Protein AF-G9KX05-F1 (afdb_monomer)

Organism: Mustela putorius furo (NCBI:txid9669)

Solvent-accessible surface area (backbone atoms only — not comparable to full-atom values): 19630 Å² total; per-residue (Å²): 138,86,83,79,81,76,84,75,86,73,78,92,78,74,71,72,84,81,39,70,65,59,52,41,52,50,40,57,78,66,44,42,66,71,57,66,59,71,56,63,51,70,37,66,76,53,44,58,53,50,49,55,53,50,52,50,29,41,74,68,69,58,65,48,71,68,54,52,51,51,59,62,53,55,32,64,96,50,58,68,59,26,36,51,46,48,46,54,49,47,50,73,44,54,84,70,47,52,73,68,56,46,54,51,52,51,50,52,52,58,61,46,54,82,78,46,53,72,73,51,49,54,51,48,51,52,45,54,48,55,53,30,68,82,30,61,80,36,63,52,34,51,53,45,46,51,51,37,50,56,52,48,69,39,87,90,51,54,68,72,56,29,52,50,33,54,50,46,44,51,50,51,64,65,65,44,64,22,96,55,34,67,60,54,52,51,55,50,39,54,54,33,54,49,34,61,76,75,32,86,90,38,34,67,63,27,52,52,48,43,52,54,56,49,60,73,37,52,78,74,67,92,86,60,55,87,88,69,58,63,91,86,67,82,29,29,33,58,52,43,44,50,46,34,70,77,62,42,44,67,55,51,52,43,51,50,51,41,53,50,44,52,56,49,48,58,52,42,72,82,38,81,86,66,59,51,82,47,62,50,92,96,52,94,52,18,55,56,52,56,54,48,53,54,53,51,48,51,50,45,48,33,62,61,27,71,45,80,85,50,70,70,53,50,50,47,48,44,44,39,23,56,77,57,37,82,49,73,66,36,33,53,51,42,53,57,50,52,56,68,72,77,106

pLDDT: mean 87.29, std 13.54, range [31.06, 98.19]

Mean predicted aligned error: 8.32 Å

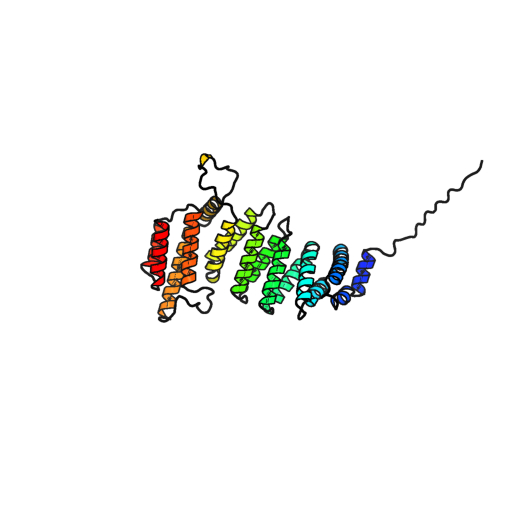Secondary structure (DSSP, 8-state):
----------------SS-HHHHHHHHHHTTHHHHHTSS-TT-HHHHHHHHHHHHHHHHTT---HHHHHHHHHTTTT--HHHHHHHHHHHHHHGGGS-HHHHHHHHHHHHHHHHH--HHHHHHHHHHHHHHHHT-SSSHHHHHHHHHHHHHHT-TTS-HHHHHHHHHHHHHHHHH---TTHHHHHHHHHHHHHHHHHH-TTTHHHHHHHHHHHHHTSPPPPTT--TTTS-TT---HHHHHHHHHHHH-HHHHHHHHHHHHHHHHHHHHHT-TT--TTSBPTT-SSBHHHHHHHHHHHHHHHHHHTT----HHHHHHHHIIIIIT-SSHHHHHHHHHHHHHHH-

Structure (mmCIF, N/CA/C/O backbone):
data_AF-G9KX05-F1
#
_entry.id   AF-G9KX05-F1
#
loop_
_atom_site.group_PDB
_atom_site.id
_atom_site.type_symbol
_atom_site.label_atom_id
_atom_site.label_alt_id
_atom_site.label_comp_id
_atom_site.label_asym_id
_atom_site.label_entity_id
_atom_site.label_seq_id
_atom_site.pdbx_PDB_ins_code
_atom_site.Cartn_x
_atom_site.Cartn_y
_atom_site.Cartn_z
_atom_site.occupancy
_atom_site.B_iso_or_equiv
_atom_site.auth_seq_id
_atom_site.auth_comp_id
_atom_site.auth_asym_id
_atom_site.auth_atom_id
_atom_site.pdbx_PDB_model_num
ATOM 1 N N . SER A 1 1 ? -18.998 25.624 85.464 1.00 39.97 1 SER A N 1
ATOM 2 C CA . SER A 1 1 ? -18.160 25.131 84.357 1.00 39.97 1 SER A CA 1
ATOM 3 C C . SER A 1 1 ? -18.940 24.080 83.601 1.00 39.97 1 SER A C 1
ATOM 5 O O . SER A 1 1 ? -19.189 23.016 84.148 1.00 39.97 1 SER A O 1
ATOM 7 N N . VAL A 1 2 ? -19.454 24.436 82.425 1.00 32.03 2 VAL A N 1
ATOM 8 C CA . VAL A 1 2 ? -20.342 23.589 81.618 1.00 32.03 2 VAL A CA 1
ATOM 9 C C . VAL A 1 2 ? -19.482 22.874 80.582 1.00 32.03 2 VAL A C 1
ATOM 11 O O . VAL A 1 2 ? -18.949 23.515 79.680 1.00 32.03 2 VAL A O 1
ATOM 14 N N . SER A 1 3 ? -19.304 21.565 80.746 1.00 31.06 3 SER A N 1
ATOM 15 C CA . SER A 1 3 ? -18.597 20.723 79.780 1.00 31.06 3 SER A CA 1
ATOM 16 C C . SER A 1 3 ? -19.541 20.369 78.635 1.00 31.06 3 SER A C 1
ATOM 18 O O . SER A 1 3 ? -20.449 19.556 78.798 1.00 31.06 3 SER A O 1
ATOM 20 N N . TYR A 1 4 ? -19.330 20.996 77.479 1.00 34.78 4 TYR A N 1
ATOM 21 C CA . TYR A 1 4 ? -19.947 20.593 76.221 1.00 34.78 4 TYR A CA 1
ATOM 22 C C . TYR A 1 4 ? -19.333 19.265 75.766 1.00 34.78 4 TYR A C 1
ATOM 24 O O . TYR A 1 4 ? -18.163 19.210 75.386 1.00 34.78 4 TYR A O 1
ATOM 32 N N . TYR A 1 5 ? -20.130 18.197 75.796 1.00 32.94 5 TYR A N 1
ATOM 33 C CA . TYR A 1 5 ? -19.837 16.983 75.044 1.00 32.94 5 TYR A CA 1
ATOM 34 C C . TYR A 1 5 ? -19.938 17.311 73.553 1.00 32.94 5 TYR A C 1
ATOM 36 O O . TYR A 1 5 ? -21.001 17.660 73.043 1.00 32.94 5 TYR A O 1
ATOM 44 N N . THR A 1 6 ? -18.813 17.227 72.853 1.00 36.44 6 THR A N 1
ATOM 45 C CA . THR A 1 6 ? -18.773 17.252 71.396 1.00 36.44 6 THR A CA 1
ATOM 46 C C . THR A 1 6 ? -19.312 15.919 70.883 1.00 36.44 6 THR A C 1
ATOM 48 O O . THR A 1 6 ? -18.682 14.874 71.036 1.00 36.44 6 THR A O 1
ATOM 51 N N . HIS A 1 7 ? -20.496 15.947 70.271 1.00 35.25 7 HIS A N 1
ATOM 52 C CA . HIS A 1 7 ? -20.974 14.853 69.433 1.00 35.25 7 HIS A CA 1
ATOM 53 C C . HIS A 1 7 ? -20.024 14.701 68.238 1.00 35.25 7 HIS A C 1
ATOM 55 O O . HIS A 1 7 ? -20.158 15.37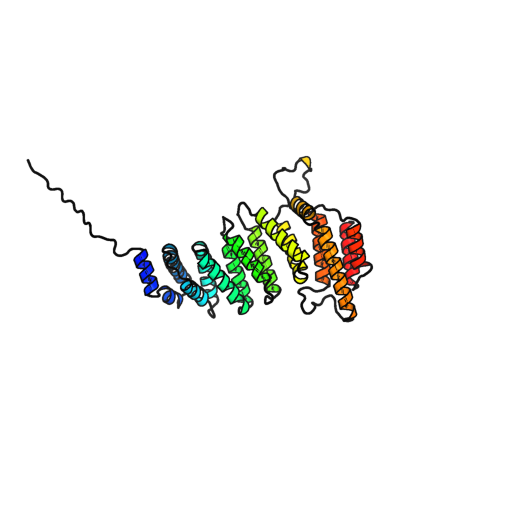3 67.218 1.00 35.25 7 HIS A O 1
ATOM 61 N N . ARG A 1 8 ? -19.043 13.803 68.363 1.00 38.06 8 ARG A N 1
ATOM 62 C CA . ARG A 1 8 ? -18.391 13.178 67.213 1.00 38.06 8 ARG A CA 1
ATOM 63 C C . ARG A 1 8 ? -19.412 12.233 66.579 1.00 38.06 8 ARG A C 1
ATOM 65 O O . ARG A 1 8 ? -19.514 11.077 66.973 1.00 38.06 8 ARG A O 1
ATOM 72 N N . HIS A 1 9 ? -20.153 12.717 65.588 1.00 40.16 9 HIS A N 1
ATOM 73 C CA . HIS A 1 9 ? -20.691 11.842 64.548 1.00 40.16 9 HIS A CA 1
ATOM 74 C C . HIS A 1 9 ? -19.531 11.435 63.633 1.00 40.16 9 HIS A C 1
ATOM 76 O O . HIS A 1 9 ? -19.331 11.995 62.563 1.00 40.16 9 HIS A O 1
ATOM 82 N N . GLY A 1 10 ? -18.708 10.503 64.109 1.00 39.84 10 GLY A N 1
ATOM 83 C CA . GLY A 1 10 ? -17.948 9.635 63.224 1.00 39.84 10 GLY A CA 1
ATOM 84 C C . GLY A 1 10 ? -18.804 8.400 63.023 1.00 39.84 10 GLY A C 1
ATOM 85 O O . GLY A 1 10 ? -18.897 7.601 63.948 1.00 39.84 10 GLY A O 1
ATOM 86 N N . ASN A 1 11 ? -19.474 8.294 61.877 1.00 39.44 11 ASN A N 1
ATOM 87 C CA . ASN A 1 11 ? -20.052 7.035 61.426 1.00 39.44 11 ASN A CA 1
ATOM 88 C C . ASN A 1 11 ? -18.915 6.267 60.726 1.00 39.44 11 ASN A C 1
ATOM 90 O O . ASN A 1 11 ? -18.482 6.726 59.670 1.00 39.44 11 ASN A O 1
ATOM 94 N N . PRO A 1 12 ? -18.348 5.188 61.299 1.00 45.06 12 PRO A N 1
ATOM 95 C CA . PRO A 1 12 ? -17.239 4.455 60.687 1.00 45.06 12 PRO A CA 1
ATOM 96 C C . PRO A 1 12 ? -17.714 3.345 59.733 1.00 45.06 12 PRO A C 1
ATOM 98 O O . PRO A 1 12 ? -16.889 2.573 59.264 1.00 45.06 12 PRO A O 1
ATOM 101 N N . GLU A 1 13 ? -19.020 3.250 59.460 1.00 45.78 13 GLU A N 1
ATOM 102 C CA . GLU A 1 13 ? -19.643 2.148 58.711 1.00 45.78 13 GLU A CA 1
ATOM 103 C C . GLU A 1 13 ? -20.591 2.650 57.609 1.00 45.78 13 GLU A C 1
ATOM 105 O O . GLU A 1 13 ? -21.722 2.199 57.467 1.00 45.78 13 GLU A O 1
ATOM 110 N N . GLU A 1 14 ? -20.126 3.588 56.792 1.00 47.19 14 GLU A N 1
ATOM 111 C CA . GLU A 1 14 ? -20.545 3.611 55.389 1.00 47.19 14 GLU A CA 1
ATOM 112 C C . GLU A 1 14 ? -19.336 3.159 54.571 1.00 47.19 14 GLU A C 1
ATOM 114 O O . GLU A 1 14 ? -18.674 3.952 53.908 1.00 47.19 14 GLU A O 1
ATOM 119 N N . GLU A 1 15 ? -18.995 1.866 54.663 1.00 49.03 15 GLU A N 1
ATOM 120 C CA . GLU A 1 15 ? -18.307 1.230 53.539 1.00 49.03 15 GLU A CA 1
ATOM 121 C C . GLU A 1 15 ? -19.171 1.530 52.313 1.00 49.03 15 GLU A C 1
ATOM 123 O O . GLU A 1 15 ? -20.345 1.150 52.289 1.00 49.03 15 GLU A O 1
ATOM 128 N N . GLU A 1 16 ? -18.641 2.265 51.332 1.00 54.28 16 GLU A N 1
ATOM 129 C CA . GLU A 1 16 ? -19.312 2.488 50.052 1.00 54.28 16 GLU A CA 1
ATOM 130 C C . GLU A 1 16 ? -19.628 1.117 49.437 1.00 54.28 16 GLU A C 1
ATOM 132 O O . GLU A 1 16 ? -18.810 0.506 48.755 1.00 54.28 16 GLU A O 1
ATOM 137 N N . TRP A 1 17 ? -20.822 0.589 49.721 1.00 67.44 17 TRP A N 1
ATOM 138 C CA . TRP A 1 17 ? -21.220 -0.769 49.343 1.00 67.44 17 TRP A CA 1
ATOM 139 C C . TRP A 1 17 ? -21.143 -0.982 47.826 1.00 67.44 17 TRP A C 1
ATOM 141 O O . TRP A 1 17 ? -20.886 -2.096 47.353 1.00 67.44 17 TRP A O 1
ATOM 151 N N . LEU A 1 18 ? -21.371 0.096 47.075 1.00 73.94 18 LEU A N 1
ATOM 152 C CA . LEU A 1 18 ? -21.333 0.155 45.625 1.00 73.94 18 LEU A CA 1
ATOM 153 C C . LEU A 1 18 ? -19.984 0.719 45.150 1.00 73.94 18 LEU A C 1
ATOM 155 O O . LEU A 1 18 ? -19.881 1.892 44.797 1.00 73.94 18 LEU A O 1
ATOM 159 N N . THR A 1 19 ? -18.955 -0.125 45.124 1.00 87.19 19 THR A N 1
ATOM 160 C CA . THR A 1 19 ? -17.666 0.216 44.509 1.00 87.19 19 THR A CA 1
ATOM 161 C C . THR A 1 19 ? -17.702 0.006 42.993 1.00 87.19 19 THR A C 1
ATOM 163 O O . THR A 1 19 ? -18.499 -0.785 42.477 1.00 87.19 19 THR A O 1
ATOM 166 N N . ALA A 1 20 ? -16.821 0.697 42.261 1.00 86.25 20 ALA A N 1
ATOM 167 C CA . ALA A 1 20 ? -16.688 0.514 40.814 1.00 86.25 20 ALA A CA 1
ATOM 168 C C . ALA A 1 20 ? -16.337 -0.943 40.451 1.00 86.25 20 ALA A C 1
ATOM 170 O O . ALA A 1 20 ? -16.966 -1.519 39.564 1.00 86.25 20 ALA A O 1
ATOM 171 N N . GLU A 1 21 ? -15.442 -1.567 41.221 1.00 85.25 21 GLU A N 1
ATOM 172 C CA . GLU A 1 21 ? -15.065 -2.977 41.078 1.00 85.25 21 GLU A CA 1
ATOM 173 C C . GLU A 1 21 ? -16.270 -3.913 41.236 1.00 85.25 21 GLU A C 1
ATOM 175 O O . GLU A 1 21 ? -16.547 -4.723 40.352 1.00 85.25 21 GLU A O 1
ATOM 180 N N . ARG A 1 22 ? -17.068 -3.748 42.302 1.00 85.25 22 ARG A N 1
ATOM 181 C CA . ARG A 1 22 ? -18.281 -4.556 42.518 1.00 85.25 22 ARG A CA 1
ATOM 182 C C . ARG A 1 22 ? -19.304 -4.380 41.404 1.00 85.25 22 ARG A C 1
ATOM 184 O O . ARG A 1 22 ? -19.988 -5.332 41.031 1.00 85.25 22 ARG A O 1
ATOM 191 N N . MET A 1 23 ? -19.432 -3.168 40.869 1.00 88.69 23 MET A N 1
ATOM 192 C CA . MET A 1 23 ? -20.329 -2.910 39.747 1.00 88.69 23 MET A CA 1
ATOM 193 C C . MET A 1 23 ? -19.823 -3.571 38.458 1.00 88.69 23 MET A C 1
ATOM 195 O O . MET A 1 23 ? -20.627 -4.130 37.713 1.00 88.69 23 MET A O 1
ATOM 199 N N . ALA A 1 24 ? -18.512 -3.557 38.205 1.00 87.88 24 ALA A N 1
ATOM 200 C CA . ALA A 1 24 ? -17.901 -4.240 37.069 1.00 87.88 24 ALA A CA 1
ATOM 201 C C . ALA A 1 24 ? -18.058 -5.769 37.164 1.00 87.88 24 ALA A C 1
ATOM 203 O O . ALA A 1 24 ? -18.488 -6.401 36.196 1.00 87.88 24 ALA A O 1
ATOM 204 N N . GLU A 1 25 ? -17.821 -6.351 38.343 1.00 87.12 25 GLU A N 1
ATOM 205 C CA . GLU A 1 25 ? -18.072 -7.772 38.614 1.00 87.12 25 GLU A CA 1
ATOM 206 C C . GLU A 1 25 ? -19.545 -8.133 38.402 1.00 87.12 25 GLU A C 1
ATOM 208 O O . GLU A 1 25 ? -19.861 -9.134 37.759 1.00 87.12 25 GLU A O 1
ATOM 213 N N . TRP A 1 26 ? -20.468 -7.299 38.886 1.00 90.56 26 TRP A N 1
ATOM 214 C CA . TRP A 1 26 ? -21.897 -7.522 38.689 1.00 90.56 26 TRP A CA 1
ATOM 215 C C . TRP A 1 26 ? -22.285 -7.479 37.203 1.00 90.56 26 TRP A C 1
ATOM 217 O O . TRP A 1 26 ? -23.063 -8.322 36.747 1.00 90.56 26 TRP A O 1
ATOM 227 N N . ILE A 1 27 ? -21.723 -6.545 36.426 1.00 88.44 27 ILE A N 1
ATOM 228 C CA . ILE A 1 27 ? -21.932 -6.452 34.971 1.00 88.44 27 ILE A CA 1
ATOM 229 C C . ILE A 1 27 ? -21.482 -7.741 34.273 1.00 88.44 27 ILE A C 1
ATOM 231 O O . ILE A 1 27 ? -22.221 -8.256 33.424 1.00 88.44 27 ILE A O 1
ATOM 235 N N . GLN A 1 28 ? -20.313 -8.273 34.644 1.00 85.44 28 GLN A N 1
ATOM 236 C CA . GLN A 1 28 ? -19.796 -9.536 34.112 1.00 85.44 28 GLN A CA 1
ATOM 237 C C . GLN A 1 28 ? -20.682 -10.724 34.500 1.00 85.44 28 GLN A C 1
ATOM 239 O O . GLN A 1 28 ? -21.143 -11.458 33.629 1.00 85.44 28 GLN A O 1
ATOM 244 N N . GLN A 1 29 ? -20.974 -10.895 35.793 1.00 87.62 29 GLN A N 1
ATOM 245 C CA . GLN A 1 29 ? -21.741 -12.036 36.312 1.00 87.62 29 GLN A CA 1
ATOM 246 C C . GLN A 1 29 ? -23.142 -12.132 35.698 1.00 87.62 29 GLN A C 1
ATOM 248 O O . GLN A 1 29 ? -23.649 -13.226 35.457 1.00 87.62 29 GLN A O 1
ATOM 253 N N . ASN A 1 30 ? -23.762 -10.987 35.411 1.00 89.00 30 ASN A N 1
ATOM 254 C CA . ASN A 1 30 ? -25.089 -10.929 34.803 1.00 89.00 30 ASN A CA 1
ATOM 255 C C . ASN A 1 30 ? -25.050 -10.914 33.265 1.00 89.00 30 ASN A C 1
ATOM 257 O O . ASN A 1 30 ? -26.097 -10.779 32.633 1.00 89.00 30 ASN A O 1
ATOM 261 N N . ASN A 1 31 ? -23.868 -11.055 32.650 1.00 87.50 31 ASN A N 1
ATOM 262 C CA . ASN A 1 31 ? -23.658 -11.009 31.201 1.00 87.50 31 ASN A CA 1
ATOM 263 C C . ASN A 1 31 ? -24.328 -9.792 30.547 1.00 87.50 31 ASN A C 1
ATOM 265 O O . ASN A 1 31 ? -24.880 -9.894 29.445 1.00 87.50 31 ASN A O 1
ATOM 269 N N . ILE A 1 32 ? -24.307 -8.638 31.226 1.00 89.12 32 ILE A N 1
ATOM 270 C CA . ILE A 1 32 ? -25.073 -7.458 30.812 1.00 89.12 32 ILE A CA 1
ATOM 271 C C . ILE A 1 32 ? -24.683 -7.046 29.395 1.00 89.12 32 ILE A C 1
ATOM 273 O O . ILE A 1 32 ? -25.572 -6.823 28.578 1.00 89.12 32 ILE A O 1
ATOM 277 N N . LEU A 1 33 ? -23.386 -7.042 29.059 1.00 87.94 33 LEU A N 1
ATOM 278 C CA . LEU A 1 33 ? -22.897 -6.692 27.719 1.00 87.94 33 LEU A CA 1
ATOM 279 C C . LEU A 1 33 ? -23.546 -7.540 26.617 1.00 87.94 33 LEU A C 1
ATOM 281 O O . LEU A 1 33 ? -24.006 -6.995 25.616 1.00 87.94 33 LEU A O 1
ATOM 285 N N . SER A 1 34 ? -23.699 -8.848 26.835 1.00 86.75 34 SER A N 1
ATOM 286 C CA . SER A 1 34 ? -24.372 -9.740 25.883 1.00 86.75 34 SER A CA 1
ATOM 287 C C . SE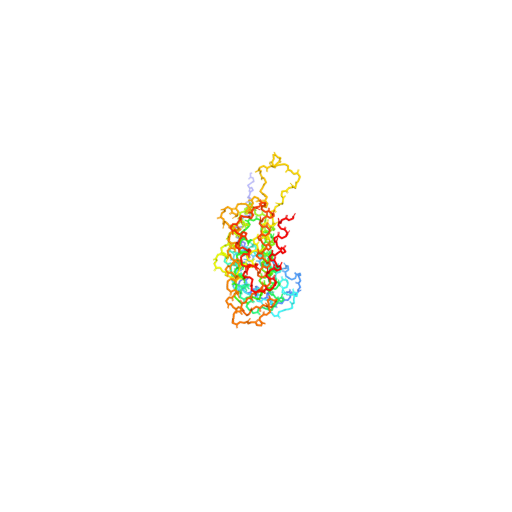R A 1 34 ? -25.853 -9.402 25.673 1.00 86.75 34 SER A C 1
ATOM 289 O O . SER A 1 34 ? -26.413 -9.722 24.628 1.00 86.75 34 SER A O 1
ATOM 291 N N . ILE A 1 35 ? -26.499 -8.770 26.658 1.00 86.38 35 ILE A N 1
ATOM 292 C CA . ILE A 1 35 ? -27.898 -8.341 26.590 1.00 86.38 35 ILE A CA 1
ATOM 293 C C . ILE A 1 35 ? -27.983 -7.011 25.839 1.00 86.38 35 ILE A C 1
ATOM 295 O O . ILE A 1 35 ? -28.788 -6.884 24.917 1.00 86.38 35 ILE A O 1
ATOM 299 N N . VAL A 1 36 ? -27.126 -6.045 26.190 1.00 88.25 36 VAL A N 1
ATOM 300 C CA . VAL A 1 36 ? -27.118 -4.701 25.581 1.00 88.25 36 VAL A CA 1
ATOM 301 C C . VAL A 1 36 ? -26.737 -4.758 24.093 1.00 88.25 36 VAL A C 1
ATOM 303 O O . VAL A 1 36 ? -27.165 -3.931 23.301 1.00 88.25 36 VAL A O 1
ATOM 306 N N . LEU A 1 37 ? -25.963 -5.760 23.672 1.00 88.00 37 LEU A N 1
ATOM 307 C CA . LEU A 1 37 ? -25.539 -5.920 22.276 1.00 88.00 37 LEU A CA 1
ATOM 308 C C . LEU A 1 37 ? -26.590 -6.575 21.361 1.00 88.00 37 LEU A C 1
ATOM 310 O O . LEU A 1 37 ? -26.405 -6.598 20.145 1.00 88.00 37 LEU A O 1
ATOM 314 N N . ARG A 1 38 ? -27.690 -7.121 21.898 1.00 83.12 38 ARG A N 1
ATOM 315 C CA . ARG A 1 38 ? -28.669 -7.880 21.091 1.00 83.12 38 ARG A CA 1
ATOM 316 C C . ARG A 1 38 ? -29.565 -7.011 20.224 1.00 83.12 38 ARG A C 1
ATOM 318 O O . ARG A 1 38 ? -29.956 -7.452 19.142 1.00 83.12 38 ARG A O 1
ATOM 325 N N . ASP A 1 39 ? -29.923 -5.824 20.702 1.00 82.56 39 ASP A N 1
ATOM 326 C CA . ASP A 1 39 ? -30.962 -5.011 20.079 1.00 82.56 39 ASP A CA 1
ATOM 327 C C . ASP A 1 39 ? -30.628 -3.516 20.116 1.00 82.56 39 ASP A C 1
ATOM 329 O O . ASP A 1 39 ? -29.707 -3.077 20.793 1.00 82.56 39 ASP A O 1
ATOM 333 N N . SER A 1 40 ? -31.370 -2.713 19.356 1.00 88.62 40 SER A N 1
ATOM 334 C CA . SER A 1 40 ? -31.254 -1.244 19.313 1.00 88.62 40 SER A CA 1
ATOM 335 C C . SER A 1 40 ? -29.920 -0.671 18.809 1.00 88.62 40 SER A C 1
ATOM 337 O O . SER A 1 40 ? -29.788 0.546 18.714 1.00 88.62 40 SER A O 1
ATOM 339 N N . LEU A 1 41 ? -28.972 -1.500 18.353 1.00 91.06 41 LEU A N 1
ATOM 340 C CA . LEU A 1 41 ? -27.700 -1.039 17.766 1.00 91.06 41 LEU A CA 1
ATOM 341 C C . LEU A 1 41 ? -27.863 -0.197 16.489 1.00 91.06 41 LEU A C 1
ATOM 343 O O . LEU A 1 41 ? -26.935 0.493 16.072 1.00 91.06 41 LEU A O 1
ATOM 347 N N . HIS A 1 42 ? -29.037 -0.225 15.855 1.00 90.81 42 HIS A N 1
ATOM 348 C CA . HIS A 1 42 ? -29.354 0.652 14.727 1.00 90.81 42 HIS A CA 1
ATOM 349 C C . HIS A 1 42 ? -29.561 2.115 15.161 1.00 90.81 42 HIS A C 1
ATOM 351 O O . HIS A 1 42 ? -29.489 3.004 14.316 1.00 90.81 42 HIS A O 1
ATOM 357 N N . GLN A 1 43 ? -29.805 2.372 16.453 1.00 92.50 43 GLN A N 1
ATOM 358 C CA . GLN A 1 43 ? -30.046 3.704 17.006 1.00 92.50 43 GLN A CA 1
ATOM 359 C C . GLN A 1 43 ? -28.744 4.307 17.556 1.00 92.50 43 GLN A C 1
ATOM 361 O O . GLN A 1 43 ? -28.222 3.813 18.557 1.00 92.50 43 GLN A O 1
ATOM 366 N N . PRO A 1 44 ? -28.235 5.417 16.991 1.00 91.56 44 PRO A N 1
ATOM 367 C CA . PRO A 1 44 ? -26.984 6.027 17.452 1.00 91.56 44 PRO A CA 1
ATOM 368 C C . PRO A 1 44 ? -27.001 6.425 18.936 1.00 91.56 44 PRO A C 1
ATOM 370 O O . PRO A 1 44 ? -26.042 6.175 19.654 1.00 91.56 44 PRO A O 1
ATOM 373 N N . GLN A 1 45 ? -28.127 6.953 19.431 1.00 91.81 45 GLN A N 1
ATOM 374 C CA . GLN A 1 45 ? -28.294 7.357 20.837 1.00 91.81 45 GLN A CA 1
ATOM 375 C C . GLN A 1 45 ? -28.168 6.181 21.815 1.00 91.81 45 GLN A C 1
ATOM 377 O O . GLN A 1 45 ? -27.736 6.350 22.955 1.00 91.81 45 GLN A O 1
ATOM 382 N N . TYR A 1 46 ? -28.570 4.981 21.387 1.00 93.56 46 TYR A N 1
ATOM 383 C CA . TYR A 1 46 ? -28.388 3.770 22.177 1.00 93.56 46 TYR A CA 1
ATOM 384 C C . TYR A 1 46 ? -26.913 3.372 22.214 1.00 93.56 46 TYR A C 1
ATOM 386 O O . TYR A 1 46 ? -26.369 3.096 23.281 1.00 93.56 46 TYR A O 1
ATOM 394 N N . VAL A 1 47 ? -26.248 3.430 21.059 1.00 93.56 47 VAL A N 1
ATOM 395 C CA . VAL A 1 47 ? -24.822 3.113 20.918 1.00 93.56 47 VAL A CA 1
ATOM 396 C C . VAL A 1 47 ? -23.950 4.081 21.723 1.00 93.56 47 VAL A C 1
ATOM 398 O O . VAL A 1 47 ? -22.993 3.645 22.349 1.00 93.56 47 VAL A O 1
ATOM 401 N N . GLU A 1 48 ? -24.319 5.360 21.829 1.00 92.62 48 GLU A N 1
ATOM 402 C CA . GLU A 1 48 ? -23.652 6.323 22.722 1.00 92.62 48 GLU A CA 1
ATOM 403 C C . GLU A 1 48 ? -23.769 5.955 24.209 1.00 92.62 48 GLU A C 1
ATOM 405 O O . GLU A 1 48 ? -22.846 6.188 24.991 1.00 92.62 48 GLU A O 1
ATOM 410 N N . LYS A 1 49 ? -24.900 5.379 24.636 1.00 92.81 49 LYS A N 1
ATOM 411 C CA . LYS A 1 49 ? -25.057 4.885 26.013 1.00 92.81 49 LYS A CA 1
ATOM 412 C C . LYS A 1 49 ? -24.254 3.606 26.232 1.00 92.81 49 LYS A C 1
ATOM 414 O O . LYS A 1 49 ? -23.606 3.478 27.267 1.00 92.81 49 LYS A O 1
ATOM 419 N N . LEU A 1 50 ? -24.262 2.700 25.253 1.00 94.00 50 LEU A N 1
ATOM 420 C CA . LEU A 1 50 ? -23.441 1.491 25.259 1.00 94.00 50 LEU A CA 1
ATOM 421 C C . LEU A 1 50 ? -21.946 1.831 25.335 1.00 94.00 50 LEU A C 1
ATOM 423 O O . LEU A 1 50 ? -21.230 1.214 26.116 1.00 94.00 50 LEU A O 1
ATOM 427 N N . GLU A 1 51 ? -21.492 2.853 24.606 1.00 94.12 51 GLU A N 1
ATOM 428 C CA . GLU A 1 51 ? -20.115 3.355 24.664 1.00 94.12 51 GLU A CA 1
ATOM 429 C C . GLU A 1 51 ? -19.705 3.702 26.101 1.00 94.12 51 GLU A C 1
ATOM 431 O O . GLU A 1 51 ? -18.643 3.287 26.554 1.00 94.12 51 GLU A O 1
ATOM 436 N N . LYS A 1 52 ? -20.562 4.402 26.856 1.00 93.38 52 LYS A N 1
ATOM 437 C CA . LYS A 1 52 ? -20.276 4.768 28.255 1.00 93.38 52 LYS A CA 1
ATOM 438 C C . LYS A 1 52 ? -20.142 3.548 29.165 1.00 93.38 52 LYS A C 1
ATOM 440 O O . LYS A 1 52 ? -19.268 3.536 30.028 1.00 93.38 52 LYS A O 1
ATOM 445 N N . ILE A 1 53 ? -20.985 2.533 28.966 1.00 92.25 53 ILE A N 1
ATOM 446 C CA . ILE A 1 53 ? -20.912 1.272 29.720 1.00 92.25 53 ILE A CA 1
ATOM 447 C C . ILE A 1 53 ? -19.607 0.547 29.384 1.00 92.25 53 ILE A C 1
ATOM 449 O O . ILE A 1 53 ? -18.892 0.129 30.289 1.00 92.25 53 ILE A O 1
ATOM 453 N N . LEU A 1 54 ? -19.259 0.445 28.100 1.00 93.50 54 LEU A N 1
ATOM 454 C CA . LEU A 1 54 ? -18.024 -0.206 27.669 1.00 93.50 54 LEU A CA 1
ATOM 455 C C . LEU A 1 54 ? -16.785 0.519 28.198 1.00 93.50 54 LEU A C 1
ATOM 457 O O . LEU A 1 54 ? -15.908 -0.140 28.742 1.00 93.50 54 LEU A O 1
ATOM 461 N N . ARG A 1 55 ? -16.735 1.857 28.145 1.00 94.06 55 ARG A N 1
ATOM 462 C CA . ARG A 1 55 ? -15.631 2.633 28.741 1.00 94.06 55 ARG A CA 1
ATOM 463 C C . ARG A 1 55 ? -15.476 2.368 30.237 1.00 94.06 55 ARG A C 1
ATOM 465 O O . ARG A 1 55 ? -14.351 2.251 30.711 1.00 94.06 55 ARG A O 1
ATOM 472 N N . PHE A 1 56 ? -16.581 2.247 30.974 1.00 93.62 56 PHE A N 1
ATOM 473 C CA . PHE A 1 56 ? -16.538 1.879 32.390 1.00 93.62 56 PHE A CA 1
ATOM 474 C C . PHE A 1 56 ? -15.933 0.481 32.587 1.00 93.62 56 PHE A C 1
ATOM 476 O O . PHE A 1 56 ? -14.980 0.329 33.342 1.00 93.62 56 PHE A O 1
ATOM 483 N N . VAL A 1 57 ? -16.416 -0.520 31.848 1.00 92.19 57 VAL A N 1
ATOM 484 C CA . VAL A 1 57 ? -15.920 -1.904 31.944 1.00 92.19 57 VAL A CA 1
ATOM 485 C C . VAL A 1 57 ? -14.438 -2.012 31.558 1.00 92.19 57 VAL A C 1
ATOM 487 O O . VAL A 1 57 ? -13.686 -2.742 32.201 1.00 92.19 57 VAL A O 1
ATOM 490 N N . ILE A 1 58 ? -14.000 -1.268 30.541 1.00 92.31 58 ILE A N 1
ATOM 491 C CA . ILE A 1 58 ? -12.593 -1.205 30.126 1.00 92.31 58 ILE A CA 1
ATOM 492 C C . ILE A 1 58 ? -11.732 -0.579 31.228 1.00 92.31 58 ILE A C 1
ATOM 494 O O . ILE A 1 58 ? -10.694 -1.135 31.585 1.00 92.31 58 ILE A O 1
ATOM 498 N N . LYS A 1 59 ? -12.179 0.545 31.805 1.00 91.94 59 LYS A N 1
ATOM 499 C CA . LYS A 1 59 ? -11.465 1.248 32.880 1.00 91.94 59 LYS A CA 1
ATOM 500 C C . LYS A 1 59 ? -11.258 0.362 34.112 1.00 91.94 59 LYS A C 1
ATOM 502 O O . LYS A 1 59 ? -10.169 0.364 34.679 1.00 91.94 59 LYS A O 1
ATOM 507 N N . GLU A 1 60 ? -12.267 -0.427 34.469 1.00 91.38 60 GLU A N 1
ATOM 508 C CA . GLU A 1 60 ? -12.209 -1.390 35.577 1.00 91.38 60 GLU A CA 1
ATOM 509 C C . GLU A 1 60 ? -11.520 -2.718 35.189 1.00 91.38 60 GLU A C 1
ATOM 511 O O . GLU A 1 60 ? -11.535 -3.673 35.959 1.00 91.38 60 GLU A O 1
ATOM 516 N N . LYS A 1 61 ? -10.906 -2.805 33.995 1.00 88.81 61 LYS A N 1
ATOM 517 C CA . LYS A 1 61 ? -10.209 -3.999 33.468 1.00 88.81 61 LYS A CA 1
ATOM 518 C C . LYS A 1 61 ? -11.070 -5.268 33.446 1.00 88.81 61 LYS A C 1
ATOM 520 O O . LYS A 1 61 ? -10.553 -6.381 33.486 1.00 88.81 61 LYS A O 1
ATOM 525 N N . ALA A 1 62 ? -12.381 -5.096 33.331 1.00 90.31 62 ALA A N 1
ATOM 526 C CA . ALA A 1 62 ? -13.362 -6.172 33.328 1.00 90.31 62 ALA A CA 1
ATOM 527 C C . ALA A 1 62 ? -13.810 -6.571 31.908 1.00 90.31 62 ALA A C 1
ATOM 529 O O . ALA A 1 62 ? -14.652 -7.452 31.751 1.00 90.31 62 ALA A O 1
ATOM 530 N N . LEU A 1 63 ? -13.279 -5.948 30.849 1.00 92.06 63 LEU A N 1
ATOM 531 C CA . LEU A 1 63 ? -13.636 -6.325 29.479 1.00 92.06 63 LEU A CA 1
ATOM 532 C C . LEU A 1 63 ? -12.904 -7.613 29.076 1.00 92.06 63 LEU A C 1
ATOM 534 O O . LEU A 1 63 ? -11.675 -7.635 29.001 1.00 92.06 63 LEU A O 1
ATOM 538 N N . THR A 1 64 ? -13.647 -8.679 28.786 1.00 92.00 64 THR A N 1
ATOM 539 C CA . THR A 1 64 ? -13.060 -9.963 28.375 1.00 92.00 64 THR A CA 1
ATOM 540 C C . THR A 1 64 ? -12.912 -10.064 26.853 1.00 92.00 64 THR A C 1
ATOM 542 O O . THR A 1 64 ? -13.559 -9.337 26.098 1.00 92.00 64 THR A O 1
ATOM 545 N N . LEU A 1 65 ? -12.089 -11.004 26.370 1.00 93.00 65 LEU A N 1
ATOM 546 C CA . LEU A 1 65 ? -11.989 -11.291 24.929 1.00 93.00 65 LEU A CA 1
ATOM 547 C C . LEU A 1 65 ? -13.323 -11.793 24.353 1.00 93.00 65 LEU A C 1
ATOM 549 O O . LEU A 1 65 ? -13.699 -11.423 23.246 1.00 93.00 65 LEU A O 1
ATOM 553 N N . GLN A 1 66 ? -14.092 -12.548 25.143 1.00 91.56 66 GLN A N 1
ATOM 554 C CA . GLN A 1 66 ? -15.426 -13.000 24.753 1.00 91.56 66 GLN A CA 1
ATOM 555 C C . GLN A 1 66 ? -16.404 -11.828 24.582 1.00 91.56 66 GLN A C 1
ATOM 557 O O . GLN A 1 66 ? -17.276 -11.869 23.712 1.00 91.56 66 GLN A O 1
ATOM 562 N N . ASP A 1 67 ? -16.272 -10.769 25.385 1.00 92.06 67 ASP A N 1
ATOM 563 C CA . ASP A 1 67 ? -17.066 -9.552 25.206 1.00 92.06 67 ASP A CA 1
ATOM 564 C C . ASP A 1 67 ? -16.714 -8.843 23.896 1.00 92.06 67 ASP A C 1
ATOM 566 O O . ASP A 1 67 ? -17.614 -8.380 23.196 1.00 92.06 67 ASP A O 1
ATOM 570 N N . LEU A 1 68 ? -15.432 -8.808 23.519 1.00 93.38 68 LEU A N 1
ATOM 571 C CA . LEU A 1 68 ? -15.003 -8.287 22.217 1.00 93.38 68 LEU A CA 1
ATOM 572 C C . LEU A 1 68 ? -15.559 -9.115 21.057 1.00 93.38 68 LEU A C 1
ATOM 574 O O . LEU A 1 68 ? -16.063 -8.531 20.097 1.00 93.38 68 LEU A O 1
ATOM 578 N N . ASP A 1 69 ? -15.557 -10.444 21.172 1.00 92.81 69 ASP A N 1
ATOM 579 C CA . ASP A 1 69 ? -16.193 -11.328 20.188 1.00 92.81 69 ASP A CA 1
ATOM 580 C C . ASP A 1 69 ? -17.684 -11.024 20.055 1.00 92.81 69 ASP A C 1
ATOM 582 O O . ASP A 1 69 ? -18.209 -10.947 18.944 1.00 92.81 69 ASP A O 1
ATOM 586 N N . ASN A 1 70 ? -18.370 -10.782 21.175 1.00 92.19 70 ASN A N 1
ATOM 587 C CA . ASN A 1 70 ? -19.784 -10.419 21.175 1.00 92.19 70 ASN A CA 1
ATOM 588 C C . ASN A 1 70 ? -20.022 -9.069 20.480 1.00 92.19 70 ASN A C 1
ATOM 590 O O . ASN A 1 70 ? -20.961 -8.946 19.691 1.00 92.19 70 ASN A O 1
ATOM 594 N N . ILE A 1 71 ? -19.175 -8.063 20.737 1.00 93.00 71 ILE A N 1
ATOM 595 C CA . ILE A 1 71 ? -19.252 -6.749 20.077 1.00 93.00 71 ILE A CA 1
ATOM 596 C C . ILE A 1 71 ? -19.018 -6.902 18.571 1.00 93.00 71 ILE A C 1
ATOM 598 O O . ILE A 1 71 ? -19.787 -6.369 17.768 1.00 93.00 71 ILE A O 1
ATOM 602 N N . TRP A 1 72 ? -17.989 -7.653 18.173 1.00 93.06 72 TRP A N 1
ATOM 603 C CA . TRP A 1 72 ? -17.656 -7.872 16.769 1.00 93.06 72 TRP A CA 1
ATOM 604 C C . TRP A 1 72 ? -18.737 -8.669 16.033 1.00 93.06 72 TRP A C 1
ATOM 606 O O . TRP A 1 72 ? -19.145 -8.298 14.931 1.00 93.06 72 TRP A O 1
ATOM 616 N N . ALA A 1 73 ? -19.264 -9.725 16.652 1.00 91.06 73 ALA A N 1
ATOM 617 C CA . ALA A 1 73 ? -20.325 -10.553 16.089 1.00 91.06 73 ALA A CA 1
ATOM 618 C C . ALA A 1 73 ? -21.658 -9.800 15.958 1.00 91.06 73 ALA A C 1
ATOM 620 O O . ALA A 1 73 ? -22.467 -10.142 15.092 1.00 91.06 73 ALA A O 1
ATOM 621 N N . ALA A 1 74 ? -21.888 -8.745 16.749 1.00 90.75 74 ALA A N 1
ATOM 622 C CA . ALA A 1 74 ? -23.141 -7.991 16.733 1.00 90.75 74 ALA A CA 1
ATOM 623 C C . ALA A 1 74 ? -23.449 -7.321 15.379 1.00 90.75 74 ALA A C 1
ATOM 625 O O . ALA A 1 74 ? -24.615 -7.064 15.071 1.00 90.75 74 ALA A O 1
ATOM 626 N N . GLN A 1 75 ? -22.436 -7.067 14.543 1.00 88.50 75 GLN A N 1
ATOM 627 C CA . GLN A 1 75 ? -22.629 -6.539 13.186 1.00 88.50 75 GLN A CA 1
ATOM 628 C C . GLN A 1 75 ? -22.876 -7.617 12.115 1.00 88.50 75 GLN A C 1
ATOM 630 O O . GLN A 1 75 ? -23.347 -7.298 11.018 1.00 88.50 75 GLN A O 1
ATOM 635 N N . ALA A 1 76 ? -22.560 -8.885 12.392 1.00 86.19 76 ALA A N 1
ATOM 636 C CA . ALA A 1 76 ? -22.578 -9.942 11.388 1.00 86.19 76 ALA A CA 1
ATOM 637 C C . ALA A 1 76 ? -24.006 -10.207 10.877 1.00 86.19 76 ALA A C 1
ATOM 639 O O . ALA A 1 76 ? -24.937 -10.433 11.649 1.00 86.19 76 ALA A O 1
ATOM 640 N N . GLY A 1 77 ? -24.193 -10.153 9.554 1.00 83.31 77 GLY A N 1
ATOM 641 C CA . GLY A 1 77 ? -25.496 -10.375 8.912 1.00 83.31 77 GLY A CA 1
ATOM 642 C C . GLY A 1 77 ? -26.563 -9.309 9.212 1.00 83.31 77 GLY A C 1
ATOM 643 O O . GLY A 1 77 ? -27.736 -9.528 8.913 1.00 83.31 77 GLY A O 1
ATOM 644 N N . LYS A 1 78 ? -26.192 -8.167 9.808 1.00 87.81 78 LYS A N 1
ATOM 645 C CA . LYS A 1 78 ? -27.113 -7.070 10.148 1.00 87.81 78 LYS A CA 1
ATOM 646 C C . LYS A 1 78 ? -27.124 -5.962 9.088 1.00 87.81 78 LYS A C 1
ATOM 648 O O . LYS A 1 78 ? -26.306 -5.922 8.173 1.00 87.81 78 LYS A O 1
ATOM 653 N N . HIS A 1 79 ? -28.080 -5.039 9.227 1.00 89.00 79 HIS A N 1
ATOM 654 C CA . HIS A 1 79 ? -28.223 -3.876 8.349 1.00 89.00 79 HIS A CA 1
ATOM 655 C C . HIS A 1 79 ? -26.997 -2.945 8.414 1.00 89.00 79 HIS A C 1
ATOM 657 O O . HIS A 1 79 ? -26.354 -2.819 9.456 1.00 89.00 79 HIS A O 1
ATOM 663 N N . GLU A 1 80 ? -26.715 -2.217 7.329 1.00 86.06 80 GLU A N 1
ATOM 664 C CA . GLU A 1 80 ? -25.509 -1.382 7.205 1.00 86.06 80 GLU A CA 1
ATOM 665 C C . GLU A 1 80 ? -25.366 -0.301 8.279 1.00 86.06 80 GLU A C 1
ATOM 667 O O . GLU A 1 80 ? -24.247 0.049 8.642 1.00 86.06 80 GLU A O 1
ATOM 672 N N . ALA A 1 81 ? -26.485 0.208 8.797 1.00 90.06 81 ALA A N 1
ATOM 673 C CA . ALA A 1 81 ? -26.486 1.163 9.902 1.00 90.06 81 ALA A CA 1
ATOM 674 C C . ALA A 1 81 ? -25.898 0.554 11.188 1.00 90.06 81 ALA A C 1
ATOM 676 O O . ALA A 1 81 ? -25.130 1.214 11.878 1.00 90.06 81 ALA A O 1
ATOM 677 N N . ILE A 1 82 ? -26.206 -0.717 11.476 1.00 91.00 82 ILE A N 1
ATOM 678 C CA . ILE A 1 82 ? -25.670 -1.435 12.641 1.00 91.00 82 ILE A CA 1
ATOM 679 C C . ILE A 1 82 ? -24.172 -1.666 12.454 1.00 91.00 82 ILE A C 1
ATOM 681 O O . ILE A 1 82 ? -23.399 -1.354 13.351 1.00 91.00 82 ILE A O 1
ATOM 685 N N . VAL A 1 83 ? -23.763 -2.136 11.270 1.00 90.62 83 VAL A N 1
ATOM 686 C CA . VAL A 1 83 ? -22.344 -2.323 10.916 1.00 90.62 83 VAL A CA 1
ATOM 687 C C . VAL A 1 83 ? -21.555 -1.038 11.151 1.00 90.62 83 VAL A C 1
ATOM 689 O O . VAL A 1 83 ? -20.558 -1.049 11.866 1.00 90.62 83 VAL A O 1
ATOM 692 N N . LYS A 1 84 ? -22.043 0.084 10.605 1.00 90.88 84 LYS A N 1
ATOM 693 C CA . LYS A 1 84 ? -21.408 1.391 10.774 1.00 90.88 84 LYS A CA 1
ATOM 694 C C . LYS A 1 84 ? -21.307 1.784 12.249 1.00 90.88 84 LYS A C 1
ATOM 696 O O . LYS A 1 84 ? -20.230 2.160 12.690 1.00 90.88 84 LYS A O 1
ATOM 701 N N . ASN A 1 85 ? -22.393 1.660 13.009 1.00 93.38 85 ASN A N 1
ATOM 702 C CA . ASN A 1 85 ? -22.400 2.046 14.418 1.00 93.38 85 ASN A CA 1
ATOM 703 C C . ASN A 1 85 ? -21.450 1.187 15.270 1.00 93.38 85 ASN A C 1
ATOM 705 O O . ASN A 1 85 ? -20.799 1.715 16.166 1.00 93.38 85 ASN A O 1
ATOM 709 N N . VAL A 1 86 ? -21.346 -0.119 14.992 1.00 93.38 86 VAL A N 1
ATOM 710 C CA . VAL A 1 86 ? -20.390 -1.014 15.670 1.00 93.38 86 VAL A CA 1
ATOM 711 C C . VAL A 1 86 ? -18.950 -0.647 15.303 1.00 93.38 86 VAL A C 1
ATOM 713 O O . VAL A 1 86 ? -18.094 -0.597 16.181 1.00 93.38 86 VAL A O 1
ATOM 716 N N . HIS A 1 87 ? -18.673 -0.342 14.032 1.00 92.81 87 HIS A N 1
ATOM 717 C CA . HIS A 1 87 ? -17.350 0.122 13.596 1.00 92.81 87 HIS A CA 1
ATOM 718 C C . HIS A 1 87 ? -16.980 1.461 14.246 1.00 92.81 87 HIS A C 1
ATOM 720 O O . HIS A 1 87 ? -15.881 1.598 14.771 1.00 92.81 87 HIS A O 1
ATOM 726 N N . ASP A 1 88 ? -17.910 2.418 14.286 1.00 91.88 88 ASP A N 1
ATOM 727 C CA . ASP A 1 88 ? -17.729 3.710 14.958 1.00 91.88 88 ASP A CA 1
ATOM 728 C C . ASP A 1 88 ? -17.467 3.538 16.462 1.00 91.88 88 ASP A C 1
ATOM 730 O O . ASP A 1 88 ? -16.615 4.224 17.026 1.00 91.88 88 ASP A O 1
ATOM 734 N N . LEU A 1 89 ? -18.175 2.609 17.109 1.00 93.19 89 LEU A N 1
ATOM 735 C CA . LEU A 1 89 ? -17.979 2.270 18.515 1.00 93.19 89 LEU A CA 1
ATOM 736 C C . LEU A 1 89 ? -16.579 1.692 18.761 1.00 93.19 89 LEU A C 1
ATOM 738 O O . LEU A 1 89 ? -15.871 2.176 19.640 1.00 93.19 89 LEU A O 1
ATOM 742 N N . LEU A 1 90 ? -16.158 0.702 17.969 1.00 93.38 90 LEU A N 1
ATOM 743 C CA . LEU A 1 90 ? -14.825 0.103 18.077 1.00 93.38 90 LEU A CA 1
ATOM 744 C C . LEU A 1 90 ? -13.723 1.137 17.839 1.00 93.38 90 LEU A C 1
ATOM 746 O O . LEU A 1 90 ? -12.766 1.176 18.603 1.00 93.38 90 LEU A O 1
ATOM 750 N N . ALA A 1 91 ? -13.883 2.016 16.846 1.00 90.88 91 ALA A N 1
ATOM 751 C CA . ALA A 1 91 ? -12.911 3.069 16.567 1.00 90.88 91 ALA A CA 1
ATOM 752 C C . ALA A 1 91 ? -12.702 4.009 17.765 1.00 90.88 91 ALA A C 1
ATOM 754 O O . ALA A 1 91 ? -11.572 4.361 18.089 1.00 90.88 91 ALA A O 1
ATOM 755 N N . LYS A 1 92 ? -13.784 4.370 18.464 1.00 90.12 92 LYS A N 1
ATOM 756 C CA . LYS A 1 92 ? -13.730 5.236 19.651 1.00 90.12 92 LYS A CA 1
ATOM 757 C C . LYS A 1 92 ? -13.158 4.565 20.900 1.00 90.12 92 LYS A C 1
ATOM 759 O O . LYS A 1 92 ? -12.709 5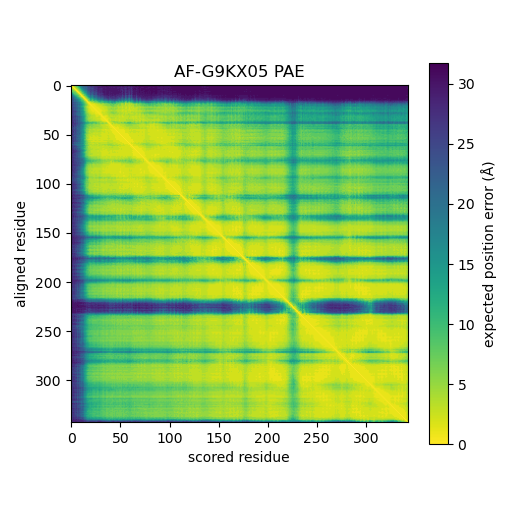.281 21.797 1.00 90.12 92 LYS A O 1
ATOM 764 N N . LEU A 1 93 ? -13.262 3.239 20.996 1.00 91.69 93 LEU A N 1
ATOM 765 C CA . LEU A 1 93 ? -12.848 2.454 22.164 1.00 91.69 93 LEU A CA 1
ATOM 766 C C . LEU A 1 93 ? -11.467 1.815 22.007 1.00 91.69 93 LEU A C 1
ATOM 768 O O . LEU A 1 93 ? -10.858 1.469 23.011 1.00 91.69 93 LEU A O 1
ATOM 772 N N . ALA A 1 94 ? -10.965 1.662 20.779 1.00 89.56 94 ALA A N 1
ATOM 773 C CA . ALA A 1 94 ? -9.734 0.924 20.498 1.00 89.56 94 ALA A CA 1
ATOM 774 C C . ALA A 1 94 ? -8.522 1.413 21.302 1.00 89.56 94 ALA A C 1
ATOM 776 O O . ALA A 1 94 ? -7.682 0.617 21.700 1.00 89.56 94 ALA A O 1
ATOM 777 N N . TRP A 1 95 ? -8.454 2.711 21.580 1.00 86.50 95 TRP A N 1
ATOM 778 C CA . TRP A 1 95 ? -7.386 3.322 22.369 1.00 86.50 95 TRP A CA 1
ATOM 779 C C . TRP A 1 95 ? -7.416 2.966 23.855 1.00 86.50 95 TRP A C 1
ATOM 781 O O . TRP A 1 95 ? -6.379 3.010 24.511 1.00 86.50 95 TRP A O 1
ATOM 791 N N . ASP A 1 96 ? -8.585 2.597 24.375 1.00 89.50 96 ASP A N 1
ATOM 792 C CA . ASP A 1 96 ? -8.746 2.197 25.771 1.00 89.50 96 ASP A CA 1
ATOM 793 C C . ASP A 1 96 ? -8.448 0.695 25.963 1.00 89.50 96 ASP A C 1
ATOM 795 O O . ASP A 1 96 ? -8.307 0.229 27.094 1.00 89.50 96 ASP A O 1
ATOM 799 N N . PHE A 1 97 ? -8.358 -0.080 24.877 1.00 90.62 97 PHE A N 1
ATOM 800 C CA . PHE A 1 97 ? -8.108 -1.518 24.934 1.00 90.62 97 PHE A CA 1
ATOM 801 C C . PHE A 1 97 ? -6.672 -1.848 25.349 1.00 90.62 97 PHE A C 1
ATOM 803 O O . PHE A 1 97 ? -5.706 -1.169 24.994 1.00 90.62 97 PHE A O 1
ATOM 810 N N . SER A 1 98 ? -6.521 -2.957 26.072 1.00 90.25 98 SER A N 1
ATOM 811 C CA . SER A 1 98 ? -5.207 -3.527 26.358 1.00 90.25 98 SER A CA 1
ATOM 812 C C . SER A 1 98 ? -4.527 -4.021 25.067 1.00 90.25 98 SER A C 1
ATOM 814 O O . SER A 1 98 ? -5.203 -4.298 24.070 1.00 90.25 98 SER A O 1
ATOM 816 N N . PRO A 1 99 ? -3.190 -4.195 25.060 1.00 88.06 99 PRO A N 1
ATOM 817 C CA . PRO A 1 99 ? -2.489 -4.754 23.905 1.00 88.06 99 PRO A CA 1
ATOM 818 C C . PRO A 1 99 ? -3.063 -6.100 23.440 1.00 88.06 99 PRO A C 1
ATOM 820 O O . PRO A 1 99 ? -3.245 -6.286 22.241 1.00 88.06 99 PRO A O 1
ATOM 823 N N . GLU A 1 100 ? -3.414 -6.984 24.380 1.00 90.94 100 GLU A N 1
ATOM 824 C CA . GLU A 1 100 ? -4.012 -8.300 24.104 1.00 90.94 100 GLU A CA 1
ATOM 825 C C . GLU A 1 100 ? -5.400 -8.181 23.459 1.00 90.94 100 GLU A C 1
ATOM 827 O O . GLU A 1 100 ? -5.708 -8.879 22.497 1.00 90.94 100 GLU A O 1
ATOM 832 N N . GLN A 1 101 ? -6.231 -7.260 23.953 1.00 92.38 101 GLN A N 1
ATOM 833 C CA . GLN A 1 101 ? -7.561 -6.982 23.406 1.00 92.38 101 GLN A CA 1
ATOM 834 C C . GLN A 1 101 ? -7.490 -6.424 21.977 1.00 92.38 101 GLN A C 1
ATOM 836 O O . GLN A 1 101 ? -8.293 -6.799 21.123 1.00 92.38 101 GLN A O 1
ATOM 841 N N . LEU A 1 102 ? -6.517 -5.550 21.701 1.00 90.94 102 LEU A N 1
ATOM 842 C CA . LEU A 1 102 ? -6.277 -5.021 20.357 1.00 90.94 102 LEU A CA 1
ATOM 843 C C . LEU A 1 102 ? -5.792 -6.090 19.386 1.00 90.94 102 LEU A C 1
ATOM 845 O O . LEU A 1 102 ? -6.277 -6.151 18.257 1.00 90.94 102 LEU A O 1
ATOM 849 N N . ASP A 1 103 ? -4.854 -6.930 19.817 1.00 89.69 103 ASP A N 1
ATOM 850 C CA . ASP A 1 103 ? -4.333 -8.002 18.973 1.00 89.69 103 ASP A CA 1
ATOM 851 C C . ASP A 1 103 ? -5.450 -9.009 18.638 1.00 89.69 103 ASP A C 1
ATOM 853 O O . ASP A 1 103 ? -5.622 -9.365 17.470 1.00 89.69 103 ASP A O 1
ATOM 857 N N . HIS A 1 104 ? -6.311 -9.342 19.610 1.00 92.81 104 HIS A N 1
ATOM 858 C CA . HIS A 1 104 ? -7.512 -10.158 19.387 1.00 92.81 104 HIS A CA 1
ATOM 859 C C . HIS A 1 104 ? -8.499 -9.514 18.399 1.00 92.81 104 HIS A C 1
ATOM 861 O O . HIS A 1 104 ? -9.025 -10.179 17.503 1.00 92.81 104 HIS A O 1
ATOM 867 N N . LEU A 1 105 ? -8.725 -8.199 18.500 1.00 92.25 105 LEU A N 1
ATOM 868 C CA . LEU A 1 105 ? -9.563 -7.463 17.548 1.00 92.25 105 LEU A CA 1
ATOM 869 C C . LEU A 1 105 ? -8.981 -7.504 16.123 1.00 92.25 105 LEU A C 1
ATOM 871 O O . LEU A 1 105 ? -9.719 -7.668 15.150 1.00 92.25 105 LEU A O 1
ATOM 875 N N . PHE A 1 106 ? -7.661 -7.393 15.976 1.00 90.75 106 PHE A N 1
ATOM 876 C CA . PHE A 1 106 ? -7.005 -7.523 14.675 1.00 90.75 106 PHE A CA 1
ATOM 877 C C . PHE A 1 106 ? -7.100 -8.937 14.107 1.00 90.75 106 PHE A C 1
ATOM 879 O O . PHE A 1 106 ? -7.270 -9.090 12.895 1.00 90.75 106 PHE A O 1
ATOM 886 N N . ASP A 1 107 ? -7.064 -9.966 14.946 1.00 90.06 107 ASP A N 1
ATOM 887 C CA . ASP A 1 107 ? -7.310 -11.337 14.504 1.00 90.06 107 ASP A CA 1
ATOM 888 C C . ASP A 1 107 ? -8.765 -11.537 14.060 1.00 90.06 107 ASP A C 1
ATOM 890 O O . ASP A 1 107 ? -9.007 -12.168 13.027 1.00 90.06 107 ASP A O 1
ATOM 894 N N . CYS A 1 108 ? -9.730 -10.887 14.719 1.00 90.44 108 CYS A N 1
ATOM 895 C CA . CYS A 1 108 ? -11.118 -10.831 14.250 1.00 90.44 108 CYS A CA 1
ATOM 896 C C . CYS A 1 108 ? -11.237 -10.179 12.861 1.00 90.44 108 CYS A C 1
ATOM 898 O O . CYS A 1 108 ? -11.992 -10.659 12.006 1.00 90.44 108 CYS A O 1
ATOM 900 N N . PHE A 1 109 ? -10.477 -9.111 12.598 1.00 88.94 109 PHE A N 1
ATOM 901 C CA . PHE A 1 109 ? -10.443 -8.462 11.285 1.00 88.94 109 PHE A CA 1
ATOM 902 C C . PHE A 1 109 ? -9.877 -9.394 10.214 1.00 88.94 109 PHE A C 1
ATOM 904 O O . PHE A 1 109 ? -10.516 -9.575 9.172 1.00 88.94 109 PHE A O 1
ATOM 911 N N . LYS A 1 110 ? -8.740 -10.048 10.488 1.00 84.81 110 LYS A N 1
ATOM 912 C CA . LYS A 1 110 ? -8.139 -11.047 9.588 1.00 84.81 110 LYS A CA 1
ATOM 913 C C . LYS A 1 110 ? -9.102 -12.203 9.309 1.00 84.81 110 LYS A C 1
ATOM 915 O O . LYS A 1 110 ? -9.277 -12.581 8.157 1.00 84.81 110 LYS A O 1
ATOM 920 N N . ALA A 1 111 ? -9.779 -12.725 10.331 1.00 86.19 111 ALA A N 1
ATOM 921 C CA . ALA A 1 111 ? -10.744 -13.813 10.178 1.00 86.19 111 ALA A CA 1
ATOM 922 C C . ALA A 1 111 ? -11.976 -13.395 9.362 1.00 86.19 111 ALA A C 1
ATOM 924 O O . ALA A 1 111 ? -12.481 -14.166 8.548 1.00 86.19 111 ALA A O 1
ATOM 925 N N . SER A 1 112 ? -12.449 -12.156 9.533 1.00 84.06 112 SER A N 1
ATOM 926 C CA . SER A 1 112 ? -13.568 -11.638 8.739 1.00 84.06 112 SER A CA 1
ATOM 927 C C . SER A 1 112 ? -13.219 -11.503 7.255 1.00 84.06 112 SER A C 1
ATOM 929 O O . SER A 1 112 ? -14.103 -11.554 6.404 1.00 84.06 112 SER A O 1
ATOM 931 N N . TRP A 1 113 ? -11.933 -11.377 6.932 1.00 77.88 113 TRP A N 1
ATOM 932 C CA . TRP A 1 113 ? -11.452 -11.106 5.587 1.00 77.88 113 TRP A CA 1
ATOM 933 C C . TRP A 1 113 ? -11.741 -12.221 4.586 1.00 77.88 113 TRP A C 1
ATOM 935 O O . TRP A 1 113 ? -12.203 -11.955 3.471 1.00 77.88 113 TRP A O 1
ATOM 945 N N . THR A 1 114 ? -11.495 -13.466 4.992 1.00 74.06 114 THR A N 1
ATOM 946 C CA . THR A 1 114 ? -11.625 -14.656 4.140 1.00 74.06 114 THR A CA 1
ATOM 947 C C . THR A 1 114 ? -13.059 -14.835 3.647 1.00 74.06 114 THR A C 1
ATOM 949 O O . THR A 1 114 ? -13.270 -15.150 2.480 1.00 74.06 114 THR A O 1
ATOM 952 N N . ASN A 1 115 ? -14.043 -14.511 4.491 1.00 76.06 115 ASN A N 1
ATOM 953 C CA . ASN A 1 115 ? -15.466 -14.734 4.221 1.00 76.06 115 ASN A CA 1
ATOM 954 C C . ASN A 1 115 ? -16.266 -13.455 3.892 1.00 76.06 115 ASN A C 1
ATOM 956 O O . ASN A 1 115 ? -17.458 -13.535 3.591 1.00 76.06 115 ASN A O 1
ATOM 960 N N . ALA A 1 116 ? -15.652 -12.269 3.958 1.00 80.06 116 ALA A N 1
ATOM 961 C CA . ALA A 1 116 ? -16.333 -10.999 3.714 1.00 80.06 116 ALA A CA 1
ATOM 962 C C . ALA A 1 116 ? -16.574 -10.715 2.221 1.00 80.06 116 ALA A C 1
ATOM 964 O O . ALA A 1 116 ? -15.708 -10.917 1.370 1.00 80.06 116 ALA A O 1
ATOM 965 N N . SER A 1 117 ? -17.735 -10.130 1.913 1.00 83.19 117 SER A N 1
ATOM 966 C CA . SER A 1 117 ? -18.018 -9.529 0.603 1.00 83.19 117 SER A CA 1
ATOM 967 C C . SER A 1 117 ? -17.126 -8.311 0.329 1.00 83.19 117 SER A C 1
ATOM 969 O O . SER A 1 117 ? -16.632 -7.665 1.255 1.00 83.19 117 SER A O 1
ATOM 971 N N . LYS A 1 118 ? -16.983 -7.916 -0.945 1.00 82.12 118 LYS A N 1
ATOM 972 C CA . LYS A 1 118 ? -16.211 -6.725 -1.352 1.00 82.12 118 LYS A CA 1
ATOM 973 C C . LYS A 1 118 ? -16.568 -5.468 -0.544 1.00 82.12 118 LYS A C 1
ATOM 975 O O . LYS A 1 118 ? -15.688 -4.826 0.020 1.00 82.12 118 LYS A O 1
ATOM 980 N N . LYS A 1 119 ? -17.864 -5.172 -0.403 1.00 84.12 119 LYS A N 1
ATOM 981 C CA . LYS A 1 119 ? -18.354 -4.006 0.353 1.00 84.12 119 LYS A CA 1
ATOM 982 C C . LYS A 1 119 ? -18.008 -4.080 1.846 1.00 84.12 119 LYS A C 1
ATOM 984 O O . LYS A 1 119 ? -17.775 -3.055 2.479 1.00 84.12 119 LYS A O 1
ATOM 989 N N . GLN A 1 120 ? -17.989 -5.281 2.426 1.00 84.31 120 GLN A N 1
ATOM 990 C CA . GLN A 1 120 ? -17.574 -5.479 3.819 1.00 84.31 120 GLN A CA 1
ATOM 991 C C . GLN A 1 120 ? -16.064 -5.286 3.984 1.00 84.31 120 GLN A C 1
ATOM 993 O O . GLN A 1 120 ? -15.654 -4.639 4.942 1.00 84.31 120 GLN A O 1
ATOM 998 N N . ARG A 1 121 ? -15.254 -5.774 3.035 1.00 85.06 121 ARG A N 1
ATOM 999 C CA . ARG A 1 121 ? -13.797 -5.564 3.022 1.00 85.06 121 ARG A CA 1
ATOM 1000 C C . ARG A 1 121 ? -13.434 -4.081 2.922 1.00 85.06 121 ARG A C 1
ATOM 1002 O O . ARG A 1 121 ? -12.601 -3.615 3.690 1.00 85.06 121 ARG A O 1
ATOM 1009 N N . GLU A 1 122 ? -14.108 -3.321 2.058 1.00 86.19 122 GLU A N 1
ATOM 1010 C CA . GLU A 1 122 ? -13.928 -1.862 1.944 1.00 86.19 122 GLU A CA 1
ATOM 1011 C C . GLU A 1 122 ? -14.229 -1.133 3.265 1.00 86.19 122 GLU A C 1
ATOM 1013 O O . GLU A 1 122 ? -13.431 -0.318 3.725 1.00 86.19 122 GLU A O 1
ATOM 1018 N N . LYS A 1 123 ? -15.354 -1.458 3.916 1.00 86.75 123 LYS A N 1
ATOM 1019 C CA . LYS A 1 123 ? -15.720 -0.871 5.218 1.00 86.75 123 LYS A CA 1
ATOM 1020 C C . LYS A 1 123 ? -14.750 -1.265 6.330 1.00 86.75 123 LYS A C 1
ATOM 1022 O O . LYS A 1 123 ? -14.444 -0.441 7.185 1.00 86.75 123 LYS A O 1
ATOM 1027 N N . LEU A 1 124 ? -14.260 -2.504 6.311 1.00 88.81 124 LEU A N 1
ATOM 1028 C CA . LEU A 1 124 ? -13.250 -2.958 7.258 1.00 88.81 124 LEU A CA 1
ATOM 1029 C C . LEU A 1 124 ? -11.942 -2.177 7.092 1.00 88.81 124 LEU A C 1
ATOM 1031 O O . LEU A 1 124 ? -11.376 -1.744 8.088 1.00 88.81 124 LEU A O 1
ATOM 1035 N N . LEU A 1 125 ? -11.481 -1.955 5.857 1.00 88.56 125 LEU A N 1
ATOM 1036 C CA . LEU A 1 125 ? -10.290 -1.140 5.599 1.00 88.56 125 LEU A CA 1
ATOM 1037 C C . LEU A 1 125 ? -10.467 0.306 6.079 1.00 88.56 125 LEU A C 1
ATOM 1039 O O . LEU A 1 125 ? -9.533 0.882 6.630 1.00 88.56 125 LEU A O 1
ATOM 1043 N N . GLU A 1 126 ? -11.663 0.877 5.921 1.00 89.25 126 GLU A N 1
ATOM 1044 C CA . GLU A 1 126 ? -11.983 2.203 6.458 1.00 89.25 126 GLU A CA 1
ATOM 1045 C C . GLU A 1 126 ? -11.908 2.232 7.992 1.00 89.25 126 GLU A C 1
ATOM 1047 O O . GLU A 1 126 ? -11.303 3.143 8.555 1.00 89.25 126 GLU A O 1
ATOM 1052 N N . LEU A 1 127 ? -12.462 1.219 8.671 1.00 90.56 127 LEU A N 1
ATOM 1053 C CA . LEU A 1 127 ? -12.334 1.069 10.123 1.00 90.56 127 LEU A CA 1
ATOM 1054 C C . LEU A 1 127 ? -10.861 0.963 10.535 1.00 90.56 127 LEU A C 1
ATOM 1056 O O . LEU A 1 127 ? -10.416 1.737 11.374 1.00 90.56 127 LEU A O 1
ATOM 1060 N N . ILE A 1 128 ? -10.10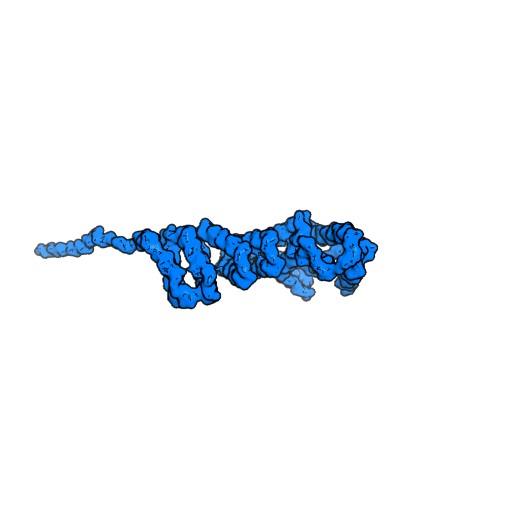5 0.049 9.918 1.00 90.69 128 ILE A N 1
ATOM 1061 C CA . ILE A 1 128 ? -8.680 -0.172 10.199 1.00 90.69 128 ILE A CA 1
ATOM 1062 C C . ILE A 1 128 ? -7.890 1.132 10.045 1.00 90.69 128 ILE A C 1
ATOM 1064 O O . ILE A 1 128 ? -7.073 1.449 10.906 1.00 90.69 128 ILE A O 1
ATOM 1068 N N . ARG A 1 129 ? -8.158 1.921 8.995 1.00 89.12 129 ARG A N 1
ATOM 1069 C CA . ARG A 1 129 ? -7.500 3.219 8.798 1.00 89.12 129 ARG A CA 1
ATOM 1070 C C . ARG A 1 129 ? -7.814 4.190 9.934 1.00 89.12 129 ARG A C 1
ATOM 1072 O O . ARG A 1 129 ? -6.891 4.783 10.482 1.00 89.12 129 ARG A O 1
ATOM 1079 N N . ARG A 1 130 ? -9.087 4.309 10.320 1.00 88.75 130 ARG A N 1
ATOM 1080 C CA . ARG A 1 130 ? -9.532 5.210 11.396 1.00 88.75 130 ARG A CA 1
ATOM 1081 C C . ARG A 1 130 ? -8.922 4.885 12.753 1.00 88.75 130 ARG A C 1
ATOM 1083 O O . ARG A 1 130 ? -8.741 5.796 13.550 1.00 88.75 130 ARG A O 1
ATOM 1090 N N . LEU A 1 131 ? -8.555 3.627 13.006 1.00 88.75 131 LEU A N 1
ATOM 1091 C CA . LEU A 1 131 ? -7.833 3.264 14.230 1.00 88.75 131 LEU A CA 1
ATOM 1092 C C . LEU A 1 131 ? -6.488 3.990 14.345 1.00 88.75 131 LEU A C 1
ATOM 1094 O O . LEU A 1 131 ? -6.086 4.338 15.448 1.00 88.75 131 LEU A O 1
ATOM 1098 N N . ALA A 1 132 ? -5.817 4.249 13.222 1.00 86.94 132 ALA A N 1
ATOM 1099 C CA . ALA A 1 132 ? -4.522 4.919 13.190 1.00 86.94 132 ALA A CA 1
ATOM 1100 C C . ALA A 1 132 ? -4.605 6.452 13.049 1.00 86.94 132 ALA A C 1
ATOM 1102 O O . ALA A 1 132 ? -3.587 7.113 13.225 1.00 86.94 132 ALA A O 1
ATOM 1103 N N . GLU A 1 133 ? -5.769 7.027 12.717 1.00 80.81 133 GLU A N 1
ATOM 1104 C CA . GLU A 1 133 ? -5.899 8.466 12.409 1.00 80.81 133 GLU A CA 1
ATOM 1105 C C . GLU A 1 133 ? -5.658 9.370 13.633 1.00 80.81 133 GLU A C 1
ATOM 1107 O O . GLU A 1 133 ? -5.048 10.427 13.491 1.00 80.81 133 GLU A O 1
ATOM 1112 N N . ASP A 1 134 ? -6.068 8.942 14.832 1.00 74.56 134 ASP A N 1
ATOM 1113 C CA . ASP A 1 134 ? -5.922 9.722 16.074 1.00 74.56 134 ASP A CA 1
ATOM 1114 C C . ASP A 1 134 ? -4.616 9.415 16.847 1.00 74.56 134 ASP A C 1
ATOM 1116 O O . ASP A 1 134 ? -4.447 9.832 17.998 1.00 74.56 134 ASP A O 1
ATOM 1120 N N . ASP A 1 135 ? -3.674 8.694 16.225 1.00 76.69 135 ASP A N 1
ATOM 1121 C CA . ASP A 1 135 ? -2.430 8.258 16.864 1.00 76.69 135 ASP A CA 1
ATOM 1122 C C . ASP A 1 135 ? -1.367 9.360 16.943 1.00 76.69 135 ASP A C 1
ATOM 1124 O O . ASP A 1 135 ? -0.730 9.721 15.948 1.00 76.69 135 ASP A O 1
ATOM 1128 N N . LYS A 1 136 ? -1.119 9.853 18.159 1.00 72.25 136 LYS A N 1
ATOM 1129 C CA . LYS A 1 136 ? -0.061 10.839 18.421 1.00 72.25 136 LYS A CA 1
ATOM 1130 C C . LYS A 1 136 ? 1.323 10.214 18.595 1.00 72.25 136 LYS A C 1
ATOM 1132 O O . LYS A 1 136 ? 2.310 10.838 18.212 1.00 72.25 136 LYS A O 1
ATOM 1137 N N . ASP A 1 137 ? 1.397 9.007 19.153 1.00 73.94 137 ASP A N 1
ATOM 1138 C CA . ASP A 1 137 ? 2.658 8.365 19.545 1.00 73.94 137 ASP A CA 1
ATOM 1139 C C . ASP A 1 137 ? 3.181 7.390 18.472 1.00 73.94 137 ASP A C 1
ATOM 1141 O O . ASP A 1 137 ? 4.325 6.946 18.521 1.00 73.94 137 ASP A O 1
ATOM 1145 N N . GLY A 1 138 ? 2.363 7.065 17.470 1.00 79.25 138 GLY A N 1
ATOM 1146 C CA . GLY A 1 138 ? 2.704 6.197 16.339 1.00 79.25 138 GLY A CA 1
ATOM 1147 C C . GLY A 1 138 ? 2.601 4.692 16.624 1.00 79.25 138 GLY A C 1
ATOM 1148 O O . GLY A 1 138 ? 2.891 3.883 15.737 1.00 79.25 138 GLY A O 1
ATOM 1149 N N . VAL A 1 139 ? 2.192 4.292 17.834 1.00 82.75 139 VAL A N 1
ATOM 1150 C CA . VAL A 1 139 ? 2.094 2.883 18.256 1.00 82.75 139 VAL A CA 1
ATOM 1151 C C . VAL A 1 139 ? 0.964 2.151 17.528 1.00 82.75 139 VAL A C 1
ATOM 1153 O O . VAL A 1 139 ? 1.172 1.060 16.987 1.00 82.75 139 VAL A O 1
ATOM 1156 N N . MET A 1 140 ? -0.230 2.743 17.492 1.00 87.19 140 MET A N 1
ATOM 1157 C CA . MET A 1 140 ? -1.389 2.165 16.812 1.00 87.19 140 MET A CA 1
ATOM 1158 C C . MET A 1 140 ? -1.172 2.168 15.300 1.00 87.19 140 MET A C 1
ATOM 1160 O O . MET A 1 140 ? -1.402 1.152 14.646 1.00 87.19 140 MET A O 1
ATOM 1164 N N . ALA A 1 141 ? -0.639 3.260 14.751 1.00 88.31 141 ALA A N 1
ATOM 1165 C CA . ALA A 1 141 ? -0.245 3.368 13.357 1.00 88.31 141 ALA A CA 1
ATOM 1166 C C . ALA A 1 141 ? 0.741 2.258 12.984 1.00 88.31 141 ALA A C 1
ATOM 1168 O O . ALA A 1 141 ? 0.538 1.582 11.980 1.00 88.31 141 ALA A O 1
ATOM 1169 N N . HIS A 1 142 ? 1.757 1.980 13.810 1.00 88.50 142 HIS A N 1
ATOM 1170 C CA . HIS A 1 142 ? 2.684 0.877 13.556 1.00 88.50 142 HIS A CA 1
ATOM 1171 C C . HIS A 1 142 ? 1.974 -0.484 13.505 1.00 88.50 142 HIS A C 1
ATOM 1173 O O . HIS A 1 142 ? 2.199 -1.260 12.571 1.00 88.50 142 HIS A O 1
ATOM 1179 N N . LYS A 1 143 ? 1.095 -0.791 14.469 1.00 89.06 143 LYS A N 1
ATOM 1180 C CA . LYS A 1 143 ? 0.339 -2.054 14.455 1.00 89.06 143 LYS A CA 1
ATOM 1181 C C . LYS A 1 143 ? -0.579 -2.162 13.231 1.00 89.06 143 LYS A C 1
ATOM 1183 O O . LYS A 1 143 ? -0.588 -3.195 12.563 1.00 89.06 143 LYS A O 1
ATOM 1188 N N . VAL A 1 144 ? -1.295 -1.090 12.898 1.00 91.69 144 VAL A N 1
ATOM 1189 C CA . VAL A 1 144 ? -2.207 -1.033 11.749 1.00 91.69 144 VAL A CA 1
ATOM 1190 C C . VAL A 1 144 ? -1.458 -1.161 10.419 1.00 91.69 144 VAL A C 1
ATOM 1192 O O . VAL A 1 144 ? -1.903 -1.895 9.539 1.00 91.69 144 VAL A O 1
ATOM 1195 N N . LEU A 1 145 ? -0.305 -0.508 10.261 1.00 93.25 145 LEU A N 1
ATOM 1196 C CA . LEU A 1 145 ? 0.521 -0.634 9.057 1.00 93.25 145 LEU A CA 1
ATOM 1197 C C . LEU A 1 145 ? 0.989 -2.085 8.862 1.00 93.25 145 LEU A C 1
ATOM 1199 O O . LEU A 1 145 ? 0.878 -2.616 7.759 1.00 93.25 145 LEU A O 1
ATOM 1203 N N . ASN A 1 146 ? 1.412 -2.770 9.934 1.00 92.62 146 ASN A N 1
ATOM 1204 C CA . ASN A 1 146 ? 1.742 -4.200 9.865 1.00 92.62 146 ASN A CA 1
ATOM 1205 C C . ASN A 1 146 ? 0.515 -5.074 9.553 1.00 92.62 146 ASN A C 1
ATOM 1207 O O . ASN A 1 146 ? 0.634 -6.049 8.813 1.00 92.62 146 ASN A O 1
ATOM 1211 N N . LEU A 1 147 ? -0.667 -4.736 10.078 1.00 91.81 147 LEU A N 1
ATOM 1212 C CA . LEU A 1 147 ? -1.908 -5.432 9.734 1.00 91.81 147 LEU A CA 1
ATOM 1213 C C . LEU A 1 147 ? -2.215 -5.307 8.234 1.00 91.81 147 LEU A C 1
ATOM 1215 O O . LEU A 1 147 ? -2.476 -6.320 7.587 1.00 91.81 147 LEU A O 1
ATOM 1219 N N . LEU A 1 148 ? -2.145 -4.092 7.680 1.00 93.12 148 LEU A N 1
ATOM 1220 C CA . LEU A 1 148 ? -2.364 -3.832 6.254 1.00 93.12 148 LEU A CA 1
ATOM 1221 C C . LEU A 1 148 ? -1.310 -4.514 5.378 1.00 93.12 148 LEU A C 1
ATOM 1223 O O . LEU A 1 148 ? -1.661 -5.069 4.340 1.00 93.12 148 LEU A O 1
ATOM 1227 N N . TRP A 1 149 ? -0.046 -4.523 5.810 1.00 93.50 149 TRP A N 1
ATOM 1228 C CA . TRP A 1 149 ? 1.031 -5.254 5.145 1.00 93.50 149 TRP A CA 1
ATOM 1229 C C . TRP A 1 149 ? 0.710 -6.746 5.047 1.00 93.50 149 TRP A C 1
ATOM 1231 O O . TRP A 1 149 ? 0.651 -7.289 3.946 1.00 93.50 149 TRP A O 1
ATOM 1241 N N . ASN A 1 150 ? 0.436 -7.399 6.179 1.00 91.00 150 ASN A N 1
ATOM 1242 C CA . ASN A 1 150 ? 0.129 -8.831 6.220 1.00 91.00 150 ASN A CA 1
ATOM 1243 C C . ASN A 1 150 ? -1.113 -9.171 5.389 1.00 91.00 150 ASN A C 1
ATOM 1245 O O . ASN A 1 150 ? -1.157 -10.194 4.711 1.00 91.00 150 ASN A O 1
ATOM 1249 N N . LEU A 1 151 ? -2.110 -8.289 5.416 1.00 88.12 151 LEU A N 1
ATOM 1250 C CA . LEU A 1 151 ? -3.331 -8.432 4.638 1.00 88.12 151 LEU A CA 1
ATOM 1251 C C . LEU A 1 151 ? -3.064 -8.319 3.135 1.00 88.12 151 LEU A C 1
ATOM 1253 O O . LEU A 1 151 ? -3.567 -9.134 2.372 1.00 88.12 151 LEU A O 1
ATOM 1257 N N . ALA A 1 152 ? -2.243 -7.364 2.700 1.00 89.62 152 ALA A N 1
ATOM 1258 C CA . ALA A 1 152 ? -1.871 -7.239 1.295 1.00 89.62 152 ALA A CA 1
ATOM 1259 C C . ALA A 1 152 ? -1.059 -8.454 0.798 1.00 89.62 152 ALA A C 1
ATOM 1261 O O . ALA A 1 152 ? -1.156 -8.816 -0.375 1.00 89.62 152 ALA A O 1
ATOM 1262 N N . HIS A 1 153 ? -0.287 -9.095 1.685 1.00 88.38 153 HIS A N 1
ATOM 1263 C CA . HIS A 1 153 ? 0.531 -10.281 1.392 1.00 88.38 153 HIS A CA 1
ATOM 1264 C C . HIS A 1 153 ? -0.235 -11.605 1.428 1.00 88.38 153 HIS A C 1
ATOM 1266 O O . HIS A 1 153 ? 0.332 -12.632 1.065 1.00 88.38 153 HIS A O 1
ATOM 1272 N N . SER A 1 154 ? -1.504 -11.613 1.833 1.00 84.81 154 SER A N 1
ATOM 1273 C CA . SER A 1 154 ? -2.299 -12.839 1.824 1.00 84.81 154 SER A CA 1
ATOM 1274 C C . SER A 1 154 ? -2.660 -13.243 0.386 1.00 84.81 154 SER A C 1
ATOM 1276 O O . SER A 1 154 ? -3.132 -12.430 -0.412 1.00 84.81 154 SER A O 1
ATOM 1278 N N . ASP A 1 155 ? -2.433 -14.517 0.053 1.00 75.44 155 ASP A N 1
ATOM 1279 C CA . ASP A 1 155 ? -2.661 -15.069 -1.292 1.00 75.44 155 ASP A CA 1
ATOM 1280 C C . ASP A 1 155 ? -4.144 -15.056 -1.710 1.00 75.44 155 ASP A C 1
ATOM 1282 O O . ASP A 1 155 ? -4.456 -14.994 -2.899 1.00 75.44 155 ASP A O 1
ATOM 1286 N N . ASP A 1 156 ? -5.060 -15.047 -0.739 1.00 74.44 156 ASP A N 1
ATOM 1287 C CA . ASP A 1 156 ? -6.511 -15.095 -0.958 1.00 74.44 156 ASP A CA 1
ATOM 1288 C C . ASP A 1 156 ? -7.126 -13.719 -1.270 1.00 74.44 156 ASP A C 1
ATOM 1290 O O . ASP A 1 156 ? -8.347 -13.585 -1.432 1.00 74.44 156 ASP A O 1
ATOM 1294 N N . VAL A 1 157 ? -6.305 -12.664 -1.322 1.00 76.88 157 VAL A N 1
ATOM 1295 C CA . VAL A 1 157 ? -6.782 -11.285 -1.452 1.00 76.88 157 VAL A CA 1
ATOM 1296 C C . VAL A 1 157 ? -6.840 -10.855 -2.917 1.00 76.88 157 VAL A C 1
ATOM 1298 O O . VAL A 1 157 ? -5.817 -10.846 -3.606 1.00 76.88 157 VAL A O 1
ATOM 1301 N N . PRO A 1 158 ? -8.021 -10.433 -3.410 1.00 81.81 158 PRO A N 1
ATOM 1302 C CA . PRO A 1 158 ? -8.149 -9.850 -4.740 1.00 81.81 158 PRO A CA 1
ATOM 1303 C C . PRO A 1 158 ? -7.288 -8.591 -4.913 1.00 81.81 158 PRO A C 1
ATOM 1305 O O . PRO A 1 158 ? -7.102 -7.816 -3.973 1.00 81.81 158 PRO A O 1
ATOM 1308 N N . VAL A 1 159 ? -6.808 -8.358 -6.139 1.00 84.12 159 VAL A N 1
ATOM 1309 C CA . VAL A 1 159 ? -5.896 -7.246 -6.474 1.00 84.12 159 VAL A CA 1
ATOM 1310 C C . VAL A 1 159 ? -6.479 -5.880 -6.105 1.00 84.12 159 VAL A C 1
ATOM 1312 O O . VAL A 1 159 ? -5.772 -5.051 -5.546 1.00 84.12 159 VAL A O 1
ATOM 1315 N N . ASP A 1 160 ? -7.774 -5.660 -6.338 1.00 83.62 160 ASP A N 1
ATOM 1316 C CA . ASP A 1 160 ? -8.448 -4.401 -6.005 1.00 83.62 160 ASP A CA 1
ATOM 1317 C C . ASP A 1 160 ? -8.443 -4.118 -4.500 1.00 83.62 160 ASP A C 1
ATOM 1319 O O . ASP A 1 160 ? -8.316 -2.972 -4.074 1.00 83.62 160 ASP A O 1
ATOM 1323 N N . ILE A 1 161 ? -8.536 -5.161 -3.681 1.00 84.06 161 ILE A N 1
ATOM 1324 C CA . ILE A 1 161 ? -8.510 -5.010 -2.234 1.00 84.06 161 ILE A CA 1
ATOM 1325 C C . ILE A 1 161 ? -7.081 -4.828 -1.711 1.00 84.06 161 ILE A C 1
ATOM 1327 O O . ILE A 1 161 ? -6.861 -4.020 -0.808 1.00 84.06 161 ILE A O 1
ATOM 1331 N N . MET A 1 162 ? -6.106 -5.530 -2.291 1.00 89.44 162 MET A N 1
ATOM 1332 C CA . MET A 1 162 ? -4.690 -5.273 -2.025 1.00 89.44 162 MET A CA 1
ATOM 1333 C C . MET A 1 162 ? -4.346 -3.806 -2.326 1.00 89.44 162 MET A C 1
ATOM 1335 O O . MET A 1 162 ? -3.737 -3.138 -1.493 1.00 89.44 162 MET A O 1
ATOM 1339 N N . ASP A 1 163 ? -4.799 -3.277 -3.466 1.00 89.62 163 ASP A N 1
ATOM 1340 C CA . ASP A 1 163 ? -4.593 -1.876 -3.844 1.00 89.62 163 ASP A CA 1
ATOM 1341 C C . ASP A 1 163 ? -5.239 -0.908 -2.835 1.00 89.62 163 ASP A C 1
ATOM 1343 O O . ASP A 1 163 ? -4.634 0.105 -2.474 1.00 89.62 163 ASP A O 1
ATOM 1347 N N . LEU A 1 164 ? -6.431 -1.224 -2.313 1.00 89.44 164 LEU A N 1
ATOM 1348 C CA . LEU A 1 164 ? -7.063 -0.439 -1.244 1.00 89.44 164 LEU A CA 1
ATOM 1349 C C . LEU A 1 164 ? -6.267 -0.488 0.069 1.00 89.44 164 LEU A C 1
ATOM 1351 O O . LEU A 1 164 ? -6.116 0.545 0.722 1.00 89.44 164 LEU A O 1
ATOM 1355 N N . ALA A 1 165 ? -5.742 -1.654 0.451 1.00 92.25 165 ALA A N 1
ATOM 1356 C CA . ALA A 1 165 ? -4.920 -1.809 1.650 1.00 92.25 165 ALA A CA 1
ATOM 1357 C C . ALA A 1 165 ? -3.613 -1.013 1.543 1.00 92.25 165 ALA A C 1
ATOM 1359 O O . ALA A 1 165 ? -3.253 -0.275 2.459 1.00 92.25 165 ALA A O 1
ATOM 1360 N N . LEU A 1 166 ? -2.949 -1.093 0.391 1.00 94.38 166 LEU A N 1
ATOM 1361 C CA . LEU A 1 166 ? -1.747 -0.327 0.079 1.00 94.38 166 LEU A CA 1
ATOM 1362 C C . LEU A 1 166 ? -2.031 1.182 -0.019 1.00 94.38 166 LEU A C 1
ATOM 1364 O O . LEU A 1 166 ? -1.215 1.997 0.404 1.00 94.38 166 LEU A O 1
ATOM 1368 N N . SER A 1 167 ? -3.208 1.589 -0.503 1.00 93.31 167 SER A N 1
ATOM 1369 C CA . SER A 1 167 ? -3.640 2.993 -0.461 1.00 93.31 167 SER A CA 1
ATOM 1370 C C . SER A 1 167 ? -3.861 3.482 0.974 1.00 93.31 167 SER A C 1
ATOM 1372 O O . SER A 1 167 ? -3.426 4.580 1.326 1.00 93.31 167 SER A O 1
ATOM 1374 N N . ALA A 1 168 ? -4.496 2.670 1.825 1.00 92.44 168 ALA A N 1
ATOM 1375 C CA . ALA A 1 168 ? -4.654 2.978 3.244 1.00 92.44 168 ALA A CA 1
ATOM 1376 C C . ALA A 1 168 ? -3.294 3.068 3.955 1.00 92.44 168 ALA A C 1
ATOM 1378 O O . ALA A 1 168 ? -3.095 3.977 4.757 1.00 92.44 168 ALA A O 1
ATOM 1379 N N . HIS A 1 169 ? -2.344 2.200 3.600 1.00 94.81 169 HIS A N 1
ATOM 1380 C CA . HIS A 1 169 ? -0.979 2.215 4.124 1.00 94.81 169 HIS A CA 1
ATOM 1381 C C . HIS A 1 169 ? -0.276 3.557 3.853 1.00 94.81 169 HIS A C 1
ATOM 1383 O O . HIS A 1 169 ? 0.244 4.178 4.779 1.00 94.81 169 HIS A O 1
ATOM 1389 N N . ILE A 1 170 ? -0.345 4.066 2.615 1.00 94.00 170 ILE A N 1
ATOM 1390 C CA . ILE A 1 170 ? 0.193 5.394 2.264 1.00 94.00 170 ILE A CA 1
ATOM 1391 C C . ILE A 1 170 ? -0.483 6.508 3.064 1.00 94.00 170 ILE A C 1
ATOM 1393 O O . ILE A 1 170 ? 0.207 7.368 3.605 1.00 94.00 170 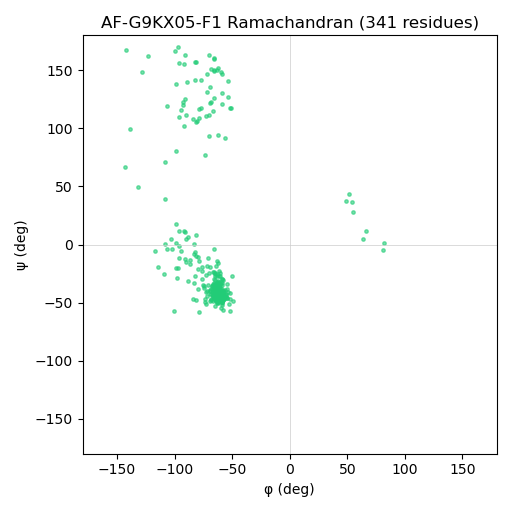ILE A O 1
ATOM 1397 N N . LYS A 1 171 ? -1.817 6.485 3.181 1.00 91.62 171 LYS A N 1
ATOM 1398 C CA . LYS A 1 171 ? -2.555 7.511 3.936 1.00 91.62 171 LYS A CA 1
ATOM 1399 C C . LYS A 1 171 ? -2.116 7.561 5.397 1.00 91.62 171 LYS A C 1
ATOM 1401 O O . LYS A 1 171 ? -1.890 8.643 5.918 1.00 91.62 171 LYS A O 1
ATOM 1406 N N . ILE A 1 172 ? -1.957 6.413 6.051 1.00 90.75 172 ILE A N 1
ATOM 1407 C CA . ILE A 1 172 ? -1.517 6.369 7.453 1.00 90.75 172 ILE A CA 1
ATOM 1408 C C . ILE A 1 172 ? -0.097 6.929 7.598 1.00 90.75 172 ILE A C 1
ATOM 1410 O O . ILE A 1 172 ? 0.166 7.688 8.526 1.00 90.75 172 ILE A O 1
ATOM 1414 N N . LEU A 1 173 ? 0.809 6.617 6.666 1.00 91.31 173 LEU A N 1
ATOM 1415 C CA . LEU A 1 173 ? 2.162 7.186 6.665 1.00 91.31 173 LEU A CA 1
ATOM 1416 C C . LEU A 1 173 ? 2.184 8.703 6.424 1.00 91.31 173 LEU A C 1
ATOM 1418 O O . LEU A 1 173 ? 3.093 9.379 6.906 1.00 91.31 173 LEU A O 1
ATOM 1422 N N . ASP A 1 174 ? 1.217 9.235 5.677 1.00 89.44 174 ASP A N 1
ATOM 1423 C CA . ASP A 1 174 ? 1.072 10.673 5.443 1.00 89.44 174 ASP A CA 1
ATOM 1424 C C . ASP A 1 174 ? 0.539 11.403 6.686 1.00 89.44 174 ASP A C 1
ATOM 1426 O O . ASP A 1 174 ? 1.123 12.395 7.125 1.00 89.44 174 ASP A O 1
ATOM 1430 N N . TYR A 1 175 ? -0.517 10.857 7.300 1.00 82.56 175 TYR A N 1
ATOM 1431 C CA . TYR A 1 175 ? -1.175 11.438 8.475 1.00 82.56 175 TYR A CA 1
ATOM 1432 C C . TYR A 1 175 ? -0.420 11.252 9.790 1.00 82.56 175 TYR A C 1
ATOM 1434 O O . TYR A 1 175 ? -0.661 12.023 10.718 1.00 82.56 175 TYR A O 1
ATOM 1442 N N . SER A 1 176 ? 0.460 10.249 9.895 1.00 73.88 176 SER A N 1
ATOM 1443 C CA . SER A 1 176 ? 1.200 9.964 11.128 1.00 73.88 176 SER A CA 1
ATOM 1444 C C . SER A 1 176 ? 1.872 11.236 11.651 1.00 73.88 176 SER A C 1
ATOM 1446 O O . SER A 1 176 ? 2.702 11.844 10.978 1.00 73.88 176 SER A O 1
ATOM 1448 N N . CYS A 1 177 ? 1.472 11.663 12.849 1.00 63.00 177 CYS A N 1
ATOM 1449 C CA . CYS A 1 177 ? 1.980 12.867 13.510 1.00 63.00 177 CYS A CA 1
ATOM 1450 C C . CYS A 1 177 ? 3.112 12.545 14.500 1.00 63.00 177 CYS A C 1
ATOM 1452 O O . CYS A 1 177 ? 3.488 13.404 15.299 1.00 63.00 177 CYS A O 1
ATOM 1454 N N . SER A 1 178 ? 3.638 11.314 14.467 1.00 71.25 178 SER A N 1
ATOM 1455 C CA . SER A 1 178 ? 4.700 10.879 15.371 1.00 71.25 178 SER A CA 1
ATOM 1456 C C . SER A 1 178 ? 6.002 11.641 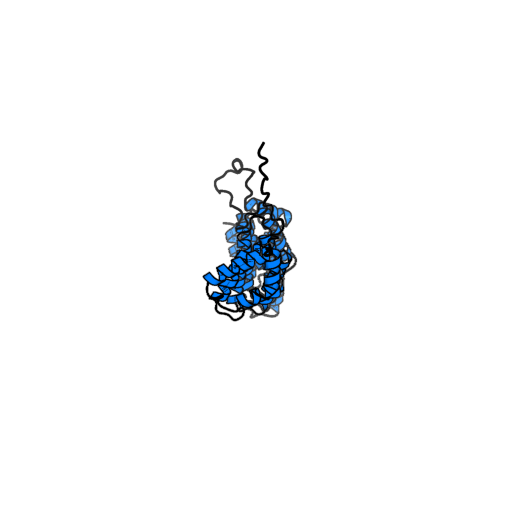15.103 1.00 71.25 178 SER A C 1
ATOM 1458 O O . SER A 1 178 ? 6.297 12.043 13.973 1.00 71.25 178 SER A O 1
ATOM 1460 N N . GLN A 1 179 ? 6.817 11.820 16.147 1.00 70.12 179 GLN A N 1
ATOM 1461 C CA . GLN A 1 179 ? 8.136 12.454 16.010 1.00 70.12 179 GLN A CA 1
ATOM 1462 C C . GLN A 1 179 ? 9.061 11.670 15.061 1.00 70.12 179 GLN A C 1
ATOM 1464 O O . GLN A 1 179 ? 9.899 12.265 14.389 1.00 70.12 179 GLN A O 1
ATOM 1469 N N . ASP A 1 180 ? 8.845 10.357 14.942 1.00 77.44 180 ASP A N 1
ATOM 1470 C CA . ASP A 1 180 ? 9.635 9.436 14.120 1.00 77.44 180 ASP A CA 1
ATOM 1471 C C . ASP A 1 180 ? 9.000 9.119 12.755 1.00 77.44 180 ASP A C 1
ATOM 1473 O O . ASP A 1 180 ? 9.368 8.134 12.109 1.00 77.44 180 ASP A O 1
ATOM 1477 N N . ARG A 1 181 ? 8.045 9.932 12.282 1.00 82.75 181 ARG A N 1
ATOM 1478 C CA . ARG A 1 181 ? 7.306 9.672 11.036 1.00 82.75 181 ARG A CA 1
ATOM 1479 C C . ARG A 1 181 ? 8.220 9.394 9.843 1.00 82.75 181 ARG A C 1
ATOM 1481 O O . ARG A 1 181 ? 7.992 8.447 9.092 1.00 82.75 181 ARG A O 1
ATOM 1488 N N . ASP A 1 182 ? 9.244 10.217 9.644 1.00 88.19 182 ASP A N 1
ATOM 1489 C CA . ASP A 1 182 ? 10.119 10.086 8.477 1.00 88.19 182 ASP A CA 1
ATOM 1490 C C . ASP A 1 182 ? 11.014 8.837 8.595 1.00 88.19 182 ASP A C 1
ATOM 1492 O O . ASP A 1 182 ? 11.199 8.123 7.609 1.00 88.19 182 ASP A O 1
ATOM 1496 N N . THR A 1 183 ? 11.452 8.486 9.809 1.00 89.25 183 THR A N 1
ATOM 1497 C CA . THR A 1 183 ? 12.122 7.207 10.101 1.00 89.25 183 THR A CA 1
ATOM 1498 C C . THR A 1 183 ? 11.212 6.023 9.771 1.00 89.25 183 THR A C 1
ATOM 1500 O O . THR A 1 183 ? 11.642 5.074 9.117 1.00 89.25 183 THR A O 1
ATOM 1503 N N . GLN A 1 184 ? 9.936 6.086 10.161 1.00 89.88 184 GLN A N 1
ATOM 1504 C CA . GLN A 1 184 ? 8.945 5.052 9.862 1.00 89.88 184 GLN A CA 1
ATOM 1505 C C . GLN A 1 184 ? 8.712 4.908 8.348 1.00 89.88 184 GLN A C 1
ATOM 1507 O O . GLN A 1 184 ? 8.673 3.788 7.840 1.00 89.88 184 GLN A O 1
ATOM 1512 N N . LYS A 1 185 ? 8.612 6.021 7.606 1.00 93.19 185 LYS A N 1
ATOM 1513 C CA . LYS A 1 185 ? 8.513 6.014 6.134 1.00 93.19 185 LYS A CA 1
ATOM 1514 C C . LYS A 1 185 ? 9.714 5.312 5.493 1.00 93.19 185 LYS A C 1
ATOM 1516 O O . LYS A 1 185 ? 9.519 4.468 4.620 1.00 93.19 185 LYS A O 1
ATOM 1521 N N . ILE A 1 186 ? 10.932 5.618 5.946 1.00 93.81 186 ILE A N 1
ATOM 1522 C CA . ILE A 1 186 ? 12.166 5.000 5.432 1.00 93.81 186 ILE A CA 1
ATOM 1523 C C . ILE A 1 186 ? 12.195 3.496 5.737 1.00 93.81 186 ILE A C 1
ATOM 1525 O O . ILE A 1 186 ? 12.451 2.709 4.831 1.00 93.81 186 ILE A O 1
ATOM 1529 N N . GLN A 1 187 ? 11.835 3.077 6.954 1.00 94.19 187 GLN A N 1
ATOM 1530 C CA . GLN A 1 187 ? 11.756 1.653 7.312 1.00 94.19 187 GLN A CA 1
ATOM 1531 C C . GLN A 1 187 ? 10.788 0.870 6.412 1.00 94.19 187 GLN A C 1
ATOM 1533 O O . GLN A 1 187 ? 11.075 -0.264 6.028 1.00 94.19 187 GLN A O 1
ATOM 1538 N N . TRP A 1 188 ? 9.641 1.459 6.059 1.00 95.81 188 TRP A N 1
ATOM 1539 C CA . TRP A 1 188 ? 8.709 0.828 5.123 1.00 95.81 188 TRP A CA 1
ATOM 1540 C C . TRP A 1 188 ? 9.254 0.783 3.700 1.00 95.81 188 TRP A C 1
ATOM 1542 O O . TRP A 1 188 ? 9.098 -0.242 3.040 1.00 95.81 188 TRP A O 1
ATOM 1552 N N . ILE A 1 189 ? 9.928 1.841 3.237 1.00 97.06 189 ILE A N 1
ATOM 1553 C CA . ILE A 1 189 ? 10.627 1.819 1.946 1.00 97.06 189 ILE A CA 1
ATOM 1554 C C . ILE A 1 189 ? 11.643 0.674 1.913 1.00 97.06 189 ILE A C 1
ATOM 1556 O O . ILE A 1 189 ? 11.643 -0.087 0.950 1.00 97.06 189 ILE A O 1
ATOM 1560 N N . ASP A 1 190 ? 12.453 0.509 2.959 1.00 96.75 190 ASP A N 1
ATOM 1561 C CA . ASP A 1 190 ? 13.444 -0.567 3.033 1.00 96.75 190 ASP A CA 1
ATOM 1562 C C . ASP A 1 190 ? 12.784 -1.955 2.949 1.00 96.75 190 ASP A C 1
ATOM 1564 O O . ASP A 1 190 ? 13.261 -2.815 2.209 1.00 96.75 190 ASP A O 1
ATOM 1568 N N . ARG A 1 191 ? 11.638 -2.160 3.616 1.00 96.25 191 ARG A N 1
ATOM 1569 C CA . ARG A 1 191 ? 10.855 -3.405 3.490 1.00 96.25 191 ARG A CA 1
ATOM 1570 C C . ARG A 1 191 ? 10.346 -3.638 2.066 1.00 96.25 191 ARG A C 1
ATOM 1572 O O . ARG A 1 191 ? 10.465 -4.747 1.556 1.00 96.25 191 ARG A O 1
ATOM 1579 N N . PHE A 1 192 ? 9.818 -2.612 1.396 1.00 96.88 192 PHE A N 1
ATOM 1580 C CA . PHE A 1 192 ? 9.394 -2.740 -0.003 1.00 96.88 192 PHE A CA 1
ATOM 1581 C C . PHE A 1 192 ? 10.575 -2.987 -0.952 1.00 96.88 192 PHE A C 1
ATOM 1583 O O . PHE A 1 192 ? 10.418 -3.702 -1.937 1.00 96.88 192 PHE A O 1
ATOM 1590 N N . ILE A 1 193 ? 11.756 -2.428 -0.675 1.00 96.75 193 ILE A N 1
ATOM 1591 C CA . ILE A 1 193 ? 12.966 -2.705 -1.460 1.00 96.75 193 ILE A CA 1
ATOM 1592 C C . ILE A 1 193 ? 13.384 -4.172 -1.310 1.00 96.75 193 ILE A C 1
ATOM 1594 O O . ILE A 1 193 ? 13.824 -4.769 -2.291 1.00 96.75 193 ILE A O 1
ATOM 1598 N N . GLU A 1 194 ? 13.215 -4.773 -0.133 1.00 95.19 194 GLU A N 1
ATOM 1599 C CA . GLU A 1 194 ? 13.495 -6.198 0.063 1.00 95.19 194 GLU A CA 1
ATOM 1600 C C . GLU A 1 194 ? 12.556 -7.097 -0.759 1.00 95.19 194 GLU A C 1
ATOM 1602 O O . GLU A 1 194 ? 13.006 -8.073 -1.364 1.00 95.19 194 GLU A O 1
ATOM 1607 N N . GLU A 1 195 ? 11.279 -6.724 -0.900 1.00 93.75 195 GLU A N 1
ATOM 1608 C CA . GLU A 1 195 ? 10.349 -7.422 -1.803 1.00 93.75 195 GLU A CA 1
ATOM 1609 C C . GLU A 1 195 ? 10.820 -7.369 -3.268 1.00 93.75 195 GLU A C 1
ATOM 1611 O O . GLU A 1 195 ? 10.681 -8.351 -3.996 1.00 93.75 195 GLU A O 1
ATOM 1616 N N . LEU A 1 196 ? 11.463 -6.274 -3.709 1.00 94.19 196 LEU A N 1
ATOM 1617 C CA . LEU A 1 196 ? 12.039 -6.193 -5.065 1.00 94.19 196 LEU A CA 1
ATOM 1618 C C . LEU A 1 196 ? 13.157 -7.218 -5.303 1.00 94.19 196 LEU A C 1
ATOM 1620 O O . LEU A 1 196 ? 13.421 -7.569 -6.456 1.00 94.19 196 LEU A O 1
ATOM 1624 N N . ARG A 1 197 ? 13.847 -7.644 -4.237 1.00 92.25 197 ARG A N 1
ATOM 1625 C CA . ARG A 1 197 ? 14.972 -8.590 -4.296 1.00 92.25 197 ARG A CA 1
ATOM 1626 C C . ARG A 1 197 ? 14.514 -10.042 -4.215 1.00 92.25 197 ARG A C 1
ATOM 1628 O O . ARG A 1 197 ? 15.181 -10.910 -4.770 1.00 92.25 197 ARG A O 1
ATOM 1635 N N . THR A 1 198 ? 13.418 -10.304 -3.506 1.00 89.38 198 THR A N 1
ATOM 1636 C CA . THR A 1 198 ? 13.035 -11.659 -3.083 1.00 89.38 198 THR A CA 1
ATOM 1637 C C . THR A 1 198 ? 11.739 -12.167 -3.710 1.00 89.38 198 THR A C 1
ATOM 1639 O O . THR A 1 198 ? 11.527 -13.379 -3.734 1.00 89.38 198 THR A O 1
ATOM 1642 N N . ASN A 1 199 ? 10.882 -11.283 -4.238 1.00 84.00 199 ASN A N 1
ATOM 1643 C CA . ASN A 1 199 ? 9.510 -11.635 -4.588 1.00 84.00 199 ASN A CA 1
ATOM 1644 C C . ASN A 1 199 ? 9.034 -11.039 -5.922 1.00 84.00 199 ASN A C 1
ATOM 1646 O O . ASN A 1 199 ? 8.535 -9.913 -6.009 1.00 84.00 199 ASN A O 1
ATOM 1650 N N . ASP A 1 200 ? 9.079 -11.858 -6.974 1.00 81.81 200 ASP A N 1
ATOM 1651 C CA . ASP A 1 200 ? 8.697 -11.455 -8.333 1.00 81.81 200 ASP A CA 1
ATOM 1652 C C . ASP A 1 200 ? 7.247 -10.949 -8.449 1.00 81.81 200 ASP A C 1
ATOM 1654 O O . ASP A 1 200 ? 6.959 -10.080 -9.273 1.00 81.81 200 ASP A O 1
ATOM 1658 N N . LYS A 1 201 ? 6.323 -11.442 -7.609 1.00 86.12 201 LYS A N 1
ATOM 1659 C CA . LYS A 1 201 ? 4.906 -11.025 -7.630 1.00 86.12 201 LYS A CA 1
ATOM 1660 C C . LYS A 1 201 ? 4.673 -9.651 -7.000 1.00 86.12 201 LYS A C 1
ATOM 1662 O O . LYS A 1 201 ? 3.627 -9.036 -7.230 1.00 86.12 201 LYS A O 1
ATOM 1667 N N . TRP A 1 202 ? 5.616 -9.192 -6.184 1.00 92.00 202 TRP A N 1
ATOM 1668 C CA . TRP A 1 202 ? 5.516 -7.958 -5.410 1.00 92.00 202 TRP A CA 1
ATOM 1669 C C . TRP A 1 202 ? 6.294 -6.794 -5.994 1.00 92.00 202 TRP A C 1
ATOM 1671 O O . TRP A 1 202 ? 6.135 -5.673 -5.515 1.00 92.00 202 TRP A O 1
ATOM 1681 N N . VAL A 1 203 ? 7.036 -7.015 -7.081 1.00 95.06 203 VAL A N 1
ATOM 1682 C CA . VAL A 1 203 ? 7.818 -5.964 -7.730 1.00 95.06 203 VAL A CA 1
ATOM 1683 C C . VAL A 1 203 ? 6.958 -4.737 -8.032 1.00 95.06 203 VAL A C 1
ATOM 1685 O O . VAL A 1 203 ? 7.254 -3.647 -7.555 1.00 95.06 203 VAL A O 1
ATOM 1688 N N . ILE A 1 204 ? 5.867 -4.881 -8.790 1.00 95.62 204 ILE A N 1
ATOM 1689 C CA . ILE A 1 204 ? 5.060 -3.719 -9.196 1.00 95.62 204 ILE A CA 1
ATOM 1690 C C . ILE A 1 204 ? 4.377 -3.014 -8.010 1.00 95.62 204 ILE A C 1
ATOM 1692 O O . ILE A 1 204 ? 4.491 -1.785 -7.931 1.00 95.62 204 ILE A O 1
ATOM 1696 N N . PRO A 1 205 ? 3.710 -3.718 -7.071 1.00 95.06 205 PRO A N 1
ATOM 1697 C CA . PRO A 1 205 ? 3.172 -3.090 -5.867 1.00 95.06 205 PRO A CA 1
ATOM 1698 C C . PRO A 1 205 ? 4.244 -2.352 -5.057 1.00 95.06 205 PRO A C 1
ATOM 1700 O O . PRO A 1 205 ? 4.026 -1.203 -4.673 1.00 95.06 205 PRO A O 1
ATOM 1703 N N . ALA A 1 206 ? 5.416 -2.962 -4.860 1.00 96.94 206 ALA A N 1
ATOM 1704 C CA . ALA A 1 206 ? 6.521 -2.366 -4.119 1.00 96.94 206 ALA A CA 1
ATOM 1705 C C . ALA A 1 206 ? 7.068 -1.108 -4.808 1.00 96.94 206 ALA A C 1
ATOM 1707 O O . ALA A 1 206 ? 7.215 -0.080 -4.153 1.00 96.94 206 ALA A O 1
ATOM 1708 N N . LEU A 1 207 ? 7.288 -1.127 -6.129 1.00 97.75 207 LEU A N 1
ATOM 1709 C CA . LEU A 1 207 ? 7.730 0.062 -6.874 1.00 97.75 207 LEU A CA 1
ATOM 1710 C C . LEU A 1 207 ? 6.740 1.225 -6.734 1.00 97.75 207 LEU A C 1
ATOM 1712 O O . LEU A 1 207 ? 7.148 2.368 -6.514 1.00 97.75 207 LEU A O 1
ATOM 1716 N N . LYS A 1 208 ? 5.435 0.941 -6.829 1.00 96.88 208 LYS A N 1
ATOM 1717 C CA . LYS A 1 208 ? 4.393 1.953 -6.615 1.00 96.88 208 LYS A CA 1
ATOM 1718 C C . LYS A 1 208 ? 4.452 2.498 -5.191 1.00 96.88 208 LYS A C 1
ATOM 1720 O O . LYS A 1 208 ? 4.504 3.709 -5.022 1.00 96.88 208 LYS A O 1
ATOM 1725 N N . GLN A 1 209 ? 4.511 1.629 -4.184 1.00 97.56 209 GLN A N 1
ATOM 1726 C CA . GLN A 1 209 ? 4.571 2.041 -2.781 1.00 97.56 209 GLN A CA 1
ATOM 1727 C C . GLN A 1 209 ? 5.811 2.879 -2.469 1.00 97.56 209 GLN A C 1
ATOM 1729 O O . GLN A 1 209 ? 5.672 3.959 -1.905 1.00 97.56 209 GLN A O 1
ATOM 1734 N N . ILE A 1 210 ? 7.003 2.463 -2.906 1.00 97.88 210 ILE A N 1
ATOM 1735 C CA . ILE A 1 210 ? 8.236 3.240 -2.709 1.00 97.88 210 ILE A CA 1
ATOM 1736 C C . ILE A 1 210 ? 8.085 4.639 -3.316 1.00 97.88 210 ILE A C 1
ATOM 1738 O O . ILE A 1 210 ? 8.413 5.631 -2.666 1.00 97.88 210 ILE A O 1
ATOM 1742 N N . ARG A 1 211 ? 7.544 4.745 -4.538 1.00 97.56 211 ARG A N 1
ATOM 1743 C CA . ARG A 1 211 ? 7.318 6.042 -5.192 1.00 97.56 211 ARG A CA 1
ATOM 1744 C C . ARG A 1 211 ? 6.358 6.924 -4.398 1.00 97.56 211 ARG A C 1
ATOM 1746 O O . ARG A 1 211 ? 6.657 8.100 -4.188 1.00 97.56 211 ARG A O 1
ATOM 1753 N N . GLU A 1 212 ? 5.217 6.382 -3.981 1.00 96.94 212 GLU A N 1
ATOM 1754 C CA . GLU A 1 212 ? 4.205 7.142 -3.243 1.00 96.94 212 GLU A CA 1
ATOM 1755 C C . GLU A 1 212 ? 4.736 7.587 -1.871 1.00 96.94 212 GLU A C 1
ATOM 1757 O O . GLU A 1 212 ? 4.587 8.756 -1.528 1.00 96.94 212 GLU A O 1
ATOM 1762 N N . ILE A 1 213 ? 5.457 6.729 -1.134 1.00 96.31 213 ILE A N 1
ATOM 1763 C CA . ILE A 1 213 ? 6.071 7.108 0.153 1.00 96.31 213 ILE A CA 1
ATOM 1764 C C . ILE A 1 213 ? 7.128 8.201 -0.051 1.00 96.31 213 ILE A C 1
ATOM 1766 O O . ILE A 1 213 ? 7.118 9.195 0.674 1.00 96.31 213 ILE A O 1
ATOM 1770 N N . CYS A 1 214 ? 8.001 8.082 -1.058 1.00 95.94 214 CYS A N 1
ATOM 1771 C CA . CYS A 1 214 ? 8.945 9.150 -1.406 1.00 95.94 214 CYS A CA 1
ATOM 1772 C C . CYS A 1 214 ? 8.224 10.459 -1.772 1.00 95.94 214 CYS A C 1
ATOM 1774 O O . CYS A 1 214 ? 8.720 11.548 -1.485 1.00 95.94 214 CYS A O 1
ATOM 1776 N N . SER A 1 215 ? 7.038 10.372 -2.378 1.00 94.62 215 SER A N 1
ATOM 1777 C CA . SER A 1 215 ? 6.236 11.543 -2.753 1.00 94.62 215 SER A CA 1
ATOM 1778 C C . SER A 1 215 ? 5.660 12.290 -1.547 1.00 94.62 215 SER A C 1
ATOM 1780 O O . SER A 1 215 ? 5.393 13.485 -1.663 1.00 94.62 215 SER A O 1
ATOM 1782 N N . LEU A 1 216 ? 5.578 11.640 -0.378 1.00 93.25 216 LEU A N 1
ATOM 1783 C CA . LEU A 1 216 ? 5.211 12.277 0.895 1.00 93.25 216 LEU A CA 1
ATOM 1784 C C . LEU A 1 216 ? 6.301 13.212 1.445 1.00 93.25 216 LEU A C 1
ATOM 1786 O O . LEU A 1 216 ? 6.060 13.934 2.412 1.00 93.25 216 LEU A O 1
ATOM 1790 N N . PHE A 1 217 ? 7.511 13.180 0.879 1.00 91.50 217 PHE A N 1
ATOM 1791 C CA . PHE A 1 217 ? 8.571 14.134 1.189 1.00 91.50 217 PHE A CA 1
ATOM 1792 C C . PHE A 1 217 ? 8.456 15.347 0.264 1.00 91.50 217 PHE A C 1
ATOM 1794 O O . PHE A 1 217 ? 8.174 15.218 -0.934 1.00 91.50 217 PHE A O 1
ATOM 1801 N N . GLY A 1 218 ? 8.683 16.536 0.827 1.00 87.56 218 GLY A N 1
ATOM 1802 C CA . GLY A 1 218 ? 8.573 17.798 0.100 1.00 87.56 218 GLY A CA 1
ATOM 1803 C C . GLY A 1 218 ? 9.576 17.913 -1.052 1.00 87.56 218 GLY A C 1
ATOM 1804 O O . GLY A 1 218 ? 10.689 17.379 -1.000 1.00 87.56 218 GLY A O 1
ATOM 1805 N N . GLU A 1 219 ? 9.189 18.649 -2.093 1.00 85.06 219 GLU A N 1
ATOM 1806 C CA . GLU A 1 219 ? 10.089 19.024 -3.184 1.00 85.06 219 GLU A CA 1
ATOM 1807 C C . GLU A 1 219 ? 10.925 20.244 -2.800 1.00 85.06 219 GLU A C 1
ATOM 1809 O O . GLU A 1 219 ? 10.433 21.185 -2.173 1.00 85.06 219 GLU A O 1
ATOM 1814 N N . ALA A 1 220 ? 12.195 20.248 -3.205 1.00 77.75 220 ALA A N 1
ATOM 1815 C CA . ALA A 1 220 ? 13.019 21.440 -3.071 1.00 77.75 220 ALA A CA 1
ATOM 1816 C C . ALA A 1 220 ? 12.509 22.524 -4.041 1.00 77.75 220 ALA A C 1
ATOM 1818 O O . ALA A 1 220 ? 12.269 22.217 -5.213 1.00 77.75 220 ALA A O 1
ATOM 1819 N N . PRO A 1 221 ? 12.380 23.793 -3.612 1.00 76.12 221 PRO A N 1
ATOM 1820 C CA . PRO A 1 221 ? 11.955 24.865 -4.505 1.00 76.12 221 PRO A CA 1
ATOM 1821 C C . PRO A 1 221 ? 12.914 25.000 -5.694 1.00 76.12 221 PRO A C 1
ATOM 1823 O O . PRO A 1 221 ? 14.128 25.109 -5.516 1.00 76.12 221 PRO A O 1
ATOM 1826 N N . GLN A 1 222 ? 12.365 25.035 -6.911 1.00 64.44 222 GLN A N 1
ATOM 1827 C CA . GLN A 1 222 ? 13.143 25.027 -8.161 1.00 64.44 222 GLN A CA 1
ATOM 1828 C C . GLN A 1 222 ? 14.043 26.268 -8.343 1.00 64.44 222 GLN A C 1
ATOM 1830 O O . GLN A 1 222 ? 15.005 26.216 -9.101 1.00 64.44 222 GLN A O 1
ATOM 1835 N N . ASN A 1 223 ? 13.769 27.360 -7.616 1.00 61.78 223 ASN A N 1
ATOM 1836 C CA . ASN A 1 223 ? 14.445 28.657 -7.757 1.00 61.78 223 ASN A CA 1
ATOM 1837 C C . ASN A 1 223 ? 15.489 28.960 -6.661 1.00 61.78 223 ASN A C 1
ATOM 1839 O O . ASN A 1 223 ? 16.025 30.066 -6.622 1.00 61.78 223 ASN A O 1
ATOM 1843 N N . LEU A 1 224 ? 15.771 28.022 -5.750 1.00 55.81 224 LEU A N 1
ATOM 1844 C CA . LEU A 1 224 ? 16.760 28.212 -4.682 1.00 55.81 224 LEU A CA 1
ATOM 1845 C C . LEU A 1 224 ? 18.133 27.692 -5.124 1.00 55.81 224 LEU A C 1
ATOM 1847 O O . LEU A 1 224 ? 18.295 26.503 -5.412 1.00 55.81 224 LEU A O 1
ATOM 1851 N N . SER A 1 225 ? 19.138 28.576 -5.150 1.00 56.56 225 SER A N 1
ATOM 1852 C CA . SER A 1 225 ? 20.533 28.184 -5.370 1.00 56.56 225 SER A CA 1
ATOM 1853 C C . SER A 1 225 ? 20.979 27.184 -4.295 1.00 56.56 225 SER A C 1
ATOM 1855 O O . SER A 1 225 ? 20.560 27.281 -3.141 1.00 56.56 225 SER A O 1
ATOM 1857 N N . GLN A 1 226 ? 21.862 26.237 -4.643 1.00 56.59 226 GLN A N 1
ATOM 1858 C CA . GLN A 1 226 ? 22.419 25.247 -3.698 1.00 56.59 226 GLN A CA 1
ATOM 1859 C C . GLN A 1 226 ? 22.981 25.889 -2.413 1.00 56.59 226 GLN A C 1
ATOM 1861 O O . GLN A 1 226 ? 22.959 25.271 -1.356 1.00 56.59 226 GLN A O 1
ATOM 1866 N N . THR A 1 227 ? 23.420 27.147 -2.490 1.00 54.09 227 THR A N 1
ATOM 1867 C CA . THR A 1 227 ? 23.955 27.955 -1.385 1.00 54.09 227 THR A CA 1
ATOM 1868 C C . THR A 1 227 ? 22.910 28.566 -0.444 1.00 54.09 227 THR A C 1
ATOM 1870 O O . THR A 1 227 ? 23.285 29.024 0.630 1.00 54.09 227 THR A O 1
ATOM 1873 N N . GLN A 1 228 ? 21.624 28.594 -0.813 1.00 53.47 228 GLN A N 1
ATOM 1874 C CA . GLN A 1 228 ? 20.528 29.134 0.011 1.00 53.47 228 GLN A CA 1
ATOM 1875 C C . GLN A 1 228 ? 19.602 28.051 0.582 1.00 53.47 228 GLN A C 1
ATOM 1877 O O . GLN A 1 228 ? 18.638 28.363 1.281 1.00 53.47 228 GLN A O 1
ATOM 1882 N N . ARG A 1 229 ? 19.868 26.770 0.298 1.00 57.53 229 ARG A N 1
ATOM 1883 C CA . ARG A 1 229 ? 19.105 25.671 0.894 1.00 57.53 229 ARG A CA 1
ATOM 1884 C C . ARG A 1 229 ? 19.429 25.592 2.380 1.00 57.53 229 ARG A C 1
ATOM 1886 O O . ARG A 1 229 ? 20.586 25.416 2.753 1.00 57.53 229 ARG A O 1
ATOM 1893 N N . SER A 1 230 ? 18.411 25.717 3.229 1.00 56.50 230 SER A N 1
ATOM 1894 C CA . SER A 1 230 ? 18.572 25.460 4.657 1.00 56.50 230 SER A CA 1
ATOM 1895 C C . SER A 1 230 ? 19.049 24.014 4.854 1.00 56.50 230 SER A C 1
ATOM 1897 O O . SER A 1 230 ? 18.323 23.100 4.462 1.00 56.50 230 SER A O 1
ATOM 1899 N N . PRO A 1 231 ? 20.214 23.779 5.488 1.00 59.16 231 PRO A N 1
ATOM 1900 C CA . PRO A 1 231 ? 20.770 22.435 5.685 1.00 59.16 231 PRO A CA 1
ATOM 1901 C C . PRO A 1 231 ? 19.927 21.544 6.614 1.00 59.16 231 PRO A C 1
ATOM 1903 O O . PRO A 1 231 ? 20.244 20.378 6.808 1.00 59.16 231 PRO A O 1
ATOM 1906 N N . HIS A 1 232 ? 18.855 22.088 7.195 1.00 62.09 232 HIS A N 1
ATOM 1907 C CA . HIS A 1 232 ? 17.965 21.404 8.129 1.00 62.09 232 HIS A CA 1
ATOM 1908 C C . HIS A 1 232 ? 16.699 20.818 7.484 1.00 62.09 232 HIS A C 1
ATOM 1910 O O . HIS A 1 232 ? 15.899 20.224 8.200 1.00 62.09 232 HIS A O 1
ATOM 1916 N N . VAL A 1 233 ? 16.480 20.988 6.173 1.00 75.69 233 VAL A N 1
ATOM 1917 C CA . VAL A 1 233 ? 15.286 20.456 5.493 1.00 75.69 233 VAL A CA 1
ATOM 1918 C C . VAL A 1 233 ? 15.669 19.258 4.633 1.00 75.69 233 VAL A C 1
ATOM 1920 O O . VAL A 1 233 ? 16.463 19.396 3.707 1.00 75.69 233 VAL A O 1
ATOM 1923 N N . PHE A 1 234 ? 15.090 18.099 4.942 1.00 84.88 234 PHE A N 1
ATOM 1924 C CA . PHE A 1 234 ? 15.286 16.854 4.205 1.00 84.88 234 PHE A CA 1
ATOM 1925 C C . PHE A 1 234 ? 14.235 16.737 3.096 1.00 84.88 234 PHE A C 1
ATOM 1927 O O . PHE A 1 234 ? 13.039 16.610 3.371 1.00 84.88 234 PHE A O 1
ATOM 1934 N N . TYR A 1 235 ? 14.662 16.829 1.838 1.00 90.62 235 TYR A N 1
ATOM 1935 C CA . TYR A 1 235 ? 13.759 16.816 0.689 1.00 90.62 235 TYR A CA 1
ATOM 1936 C C . TYR A 1 235 ? 13.705 15.441 0.021 1.00 90.62 235 TYR A C 1
ATOM 1938 O O . TYR A 1 235 ? 14.573 14.589 0.199 1.00 90.62 235 TYR A O 1
ATOM 1946 N N . ARG A 1 236 ? 12.713 15.249 -0.856 1.00 94.00 236 ARG A N 1
ATOM 1947 C CA . ARG A 1 236 ? 12.555 14.015 -1.641 1.00 94.00 236 ARG A CA 1
ATOM 1948 C C . ARG A 1 236 ? 13.819 13.604 -2.397 1.00 94.00 236 ARG A C 1
ATOM 1950 O O . ARG A 1 236 ? 14.149 12.423 -2.438 1.00 94.00 236 ARG A O 1
ATOM 1957 N N . HIS A 1 237 ? 14.525 14.559 -3.000 1.00 92.44 237 HIS A N 1
ATOM 1958 C CA . HIS A 1 237 ? 15.748 14.253 -3.740 1.00 92.44 237 HIS A CA 1
ATOM 1959 C C . HIS A 1 237 ? 16.866 13.745 -2.816 1.00 92.44 237 HIS A C 1
ATOM 1961 O O . HIS A 1 237 ? 17.585 12.832 -3.213 1.00 92.44 237 HIS A O 1
ATOM 1967 N N . ASP A 1 238 ? 16.979 14.258 -1.586 1.00 93.12 238 ASP A N 1
ATOM 1968 C CA . ASP A 1 238 ? 17.943 13.768 -0.591 1.00 93.12 238 ASP A CA 1
ATOM 1969 C C . ASP A 1 238 ? 17.633 12.313 -0.217 1.00 93.12 238 ASP A C 1
ATOM 1971 O O . ASP A 1 238 ? 18.521 11.460 -0.254 1.00 93.12 238 ASP A O 1
ATOM 1975 N N . LEU A 1 239 ? 16.352 12.003 0.023 1.00 95.06 239 LEU A N 1
ATOM 1976 C CA . LEU A 1 239 ? 15.889 10.637 0.265 1.00 95.06 239 LEU A CA 1
ATOM 1977 C C . LEU A 1 239 ? 16.217 9.706 -0.905 1.00 95.06 239 LEU A C 1
ATOM 1979 O O . LEU A 1 239 ? 16.792 8.642 -0.702 1.00 95.06 239 LEU A O 1
ATOM 1983 N N . ILE A 1 240 ? 15.877 10.087 -2.138 1.00 96.50 240 ILE A N 1
ATOM 1984 C CA . ILE A 1 240 ? 16.137 9.239 -3.309 1.00 96.50 240 ILE A CA 1
ATOM 1985 C C . ILE A 1 240 ? 17.645 9.017 -3.498 1.00 96.50 240 ILE A C 1
ATOM 1987 O O . ILE A 1 240 ? 18.052 7.901 -3.822 1.00 96.50 240 ILE A O 1
ATOM 1991 N N . ASN A 1 241 ? 18.485 10.028 -3.251 1.00 95.50 241 ASN A N 1
ATOM 1992 C CA . ASN A 1 241 ? 19.943 9.872 -3.280 1.00 95.50 241 ASN A CA 1
ATOM 1993 C C . ASN A 1 241 ? 20.440 8.917 -2.187 1.00 95.50 241 ASN A C 1
ATOM 1995 O O . ASN A 1 241 ? 21.273 8.054 -2.469 1.00 95.50 241 ASN A O 1
ATOM 1999 N N . GLN A 1 242 ? 19.902 9.013 -0.968 1.00 95.56 242 GLN A N 1
ATOM 2000 C CA . GLN A 1 242 ? 20.203 8.077 0.115 1.00 95.56 242 GLN A CA 1
ATOM 2001 C C . GLN A 1 242 ? 19.810 6.641 -0.262 1.00 95.56 242 GLN A C 1
ATOM 2003 O O . GLN A 1 242 ? 20.612 5.722 -0.112 1.00 95.56 242 GLN A O 1
ATOM 2008 N N . LEU A 1 243 ? 18.608 6.437 -0.806 1.00 96.38 243 LEU A N 1
ATOM 2009 C CA . LEU A 1 243 ? 18.147 5.123 -1.261 1.00 96.38 243 LEU A CA 1
ATOM 2010 C C . LEU A 1 243 ? 19.011 4.586 -2.406 1.00 96.38 243 LEU A C 1
ATOM 2012 O O . LEU A 1 243 ? 19.357 3.406 -2.423 1.00 96.38 243 LEU A O 1
ATOM 2016 N N . GLN A 1 244 ? 19.403 5.446 -3.348 1.00 96.62 244 GLN A N 1
ATOM 2017 C CA . GLN A 1 244 ? 20.317 5.078 -4.422 1.00 96.62 244 GLN A CA 1
ATOM 2018 C C . GLN A 1 244 ? 21.684 4.651 -3.878 1.00 96.62 244 GLN A C 1
ATOM 2020 O O . GLN A 1 244 ? 22.236 3.667 -4.365 1.00 96.62 244 GLN A O 1
ATOM 2025 N N . HIS A 1 245 ? 22.225 5.356 -2.884 1.00 96.44 245 HIS A N 1
ATOM 2026 C CA . HIS A 1 245 ? 23.504 5.012 -2.266 1.00 96.44 245 HIS A CA 1
ATOM 2027 C C . HIS A 1 245 ? 23.433 3.685 -1.502 1.00 96.44 245 HIS A C 1
ATOM 2029 O O . HIS A 1 245 ? 24.294 2.828 -1.682 1.00 96.44 245 HIS A O 1
ATOM 2035 N N . ASN A 1 246 ? 22.382 3.498 -0.702 1.00 96.44 246 ASN A N 1
ATOM 2036 C CA . ASN A 1 246 ? 22.238 2.334 0.170 1.00 96.44 246 ASN A CA 1
ATOM 2037 C C . ASN A 1 246 ? 21.880 1.059 -0.603 1.00 96.44 246 ASN A C 1
ATOM 2039 O O . ASN A 1 246 ? 22.355 -0.022 -0.266 1.00 96.44 246 ASN A O 1
ATOM 2043 N N . HIS A 1 247 ? 21.047 1.179 -1.641 1.00 96.81 247 HIS A N 1
ATOM 2044 C CA . HIS A 1 247 ? 20.433 0.023 -2.303 1.00 96.81 247 HIS A CA 1
ATOM 2045 C C . HIS A 1 247 ? 20.825 -0.155 -3.767 1.00 96.81 247 HIS A C 1
ATOM 2047 O O . HIS A 1 247 ? 20.432 -1.157 -4.364 1.00 96.81 247 HIS A O 1
ATOM 2053 N N . ALA A 1 248 ? 21.574 0.788 -4.352 1.00 96.75 248 ALA A N 1
ATOM 2054 C CA . ALA A 1 248 ? 21.851 0.844 -5.790 1.00 96.75 248 ALA A CA 1
ATOM 2055 C C . ALA A 1 248 ? 20.562 0.759 -6.632 1.00 96.75 248 ALA A C 1
ATOM 2057 O O . ALA A 1 248 ? 20.495 0.043 -7.631 1.00 96.75 248 ALA A O 1
ATOM 2058 N N . LEU A 1 249 ? 19.525 1.490 -6.212 1.00 96.31 249 LEU A N 1
ATOM 2059 C CA . LEU A 1 249 ? 18.136 1.304 -6.636 1.00 96.31 249 LEU A CA 1
ATOM 2060 C C . LEU A 1 249 ? 17.920 1.369 -8.162 1.00 96.31 249 LEU A C 1
ATOM 2062 O O . LEU A 1 249 ? 17.177 0.558 -8.709 1.00 96.31 249 LEU A O 1
ATOM 2066 N N . VAL A 1 250 ? 18.608 2.266 -8.878 1.00 97.12 250 VAL A N 1
ATOM 2067 C CA . VAL A 1 250 ? 18.569 2.328 -10.355 1.00 97.12 250 VAL A CA 1
ATOM 2068 C C . VAL A 1 250 ? 19.085 1.030 -10.986 1.00 97.12 250 VAL A C 1
ATOM 2070 O O . VAL A 1 250 ? 18.479 0.525 -11.930 1.00 97.12 250 VAL A O 1
ATOM 2073 N N . THR A 1 251 ? 20.183 0.476 -10.464 1.00 97.25 251 THR A N 1
ATOM 2074 C CA . THR A 1 251 ? 20.741 -0.800 -10.932 1.00 97.25 251 THR A CA 1
ATOM 2075 C C . THR A 1 251 ? 19.787 -1.943 -10.618 1.00 97.25 251 THR A C 1
ATOM 2077 O O . THR A 1 251 ? 19.441 -2.695 -11.523 1.00 97.25 251 THR A O 1
ATOM 2080 N N . LEU A 1 252 ? 19.292 -2.014 -9.378 1.00 97.25 252 LEU A N 1
ATOM 2081 C CA . LEU A 1 252 ? 18.362 -3.052 -8.932 1.00 97.25 252 LEU A CA 1
ATOM 2082 C C . LEU A 1 252 ? 17.122 -3.134 -9.835 1.00 97.25 252 LEU A C 1
ATOM 2084 O O . LEU A 1 252 ? 16.728 -4.215 -10.265 1.00 97.25 252 LEU A O 1
ATOM 2088 N N . VAL A 1 253 ? 16.516 -1.992 -10.172 1.00 97.31 253 VAL A N 1
ATOM 2089 C CA . VAL A 1 253 ? 15.307 -1.967 -11.010 1.00 97.31 253 VAL A CA 1
ATOM 2090 C C . VAL A 1 253 ? 15.621 -2.262 -12.481 1.00 97.31 253 VAL A C 1
ATOM 2092 O O . VAL A 1 253 ? 14.830 -2.934 -13.145 1.00 97.31 253 VAL A O 1
ATOM 2095 N N . ALA A 1 254 ? 16.770 -1.815 -13.000 1.00 97.62 254 ALA A N 1
ATOM 2096 C CA . ALA A 1 254 ? 17.210 -2.156 -14.356 1.00 97.62 254 ALA A CA 1
ATOM 2097 C C . ALA A 1 254 ? 17.484 -3.665 -14.510 1.00 97.62 254 ALA A C 1
ATOM 2099 O O . ALA A 1 254 ? 17.092 -4.267 -15.512 1.00 97.62 254 ALA A O 1
ATOM 2100 N N . GLU A 1 255 ? 18.099 -4.286 -13.502 1.00 96.75 255 GLU A N 1
ATOM 2101 C CA . GLU A 1 255 ? 18.308 -5.734 -13.431 1.00 96.75 255 GLU A CA 1
ATOM 2102 C C . GLU A 1 255 ? 16.986 -6.486 -13.319 1.00 96.75 255 GLU A C 1
ATOM 2104 O O . GLU A 1 255 ? 16.753 -7.413 -14.092 1.00 96.75 255 GLU A O 1
ATOM 2109 N N . ASN A 1 256 ? 16.079 -6.042 -12.445 1.00 96.81 256 ASN A N 1
ATOM 2110 C CA . ASN A 1 256 ? 14.758 -6.649 -12.310 1.00 96.81 256 ASN A CA 1
ATOM 2111 C C . ASN A 1 256 ? 13.969 -6.608 -13.635 1.00 96.81 256 ASN A C 1
ATOM 2113 O O . ASN A 1 256 ? 13.384 -7.613 -14.037 1.00 96.81 256 ASN A O 1
ATOM 2117 N N . LEU A 1 257 ? 14.011 -5.486 -14.365 1.00 97.50 257 LEU A N 1
ATOM 2118 C CA . LEU A 1 257 ? 13.420 -5.383 -15.703 1.00 97.50 257 LEU A CA 1
ATOM 2119 C C . LEU A 1 257 ? 14.055 -6.375 -16.685 1.00 97.50 257 LEU A C 1
ATOM 2121 O O . LEU A 1 257 ? 13.341 -7.042 -17.431 1.00 97.50 257 LEU A O 1
ATOM 2125 N N . ALA A 1 258 ? 15.383 -6.491 -16.697 1.00 97.12 258 ALA A N 1
ATOM 2126 C CA . ALA A 1 258 ? 16.076 -7.426 -17.579 1.00 97.12 258 ALA A CA 1
ATOM 2127 C C . ALA A 1 258 ? 15.709 -8.891 -17.276 1.00 97.12 258 ALA A C 1
ATOM 2129 O O . ALA A 1 258 ? 15.422 -9.641 -18.211 1.00 97.12 258 ALA A O 1
ATOM 2130 N N . THR A 1 259 ? 15.658 -9.272 -15.997 1.00 96.50 259 THR A N 1
ATOM 2131 C CA . THR A 1 259 ? 15.245 -10.608 -15.537 1.00 96.50 259 THR A CA 1
ATOM 2132 C C . THR A 1 259 ? 13.796 -10.905 -15.912 1.00 96.50 259 THR A C 1
ATOM 2134 O O . THR A 1 259 ? 13.501 -11.967 -16.461 1.00 96.50 259 THR A O 1
ATOM 2137 N N . TYR A 1 260 ? 12.894 -9.943 -15.704 1.00 96.44 260 TYR A N 1
ATOM 2138 C CA . TYR A 1 260 ? 11.499 -10.063 -16.121 1.00 96.44 260 TYR A CA 1
ATOM 2139 C C . TYR A 1 260 ? 11.374 -10.289 -17.637 1.00 96.44 260 TYR A C 1
ATOM 2141 O O . TYR A 1 260 ? 10.662 -11.197 -18.070 1.00 96.44 260 TYR A O 1
ATOM 2149 N N . MET A 1 261 ? 12.101 -9.512 -18.448 1.00 97.50 261 MET A N 1
ATOM 2150 C CA . MET A 1 261 ? 12.098 -9.667 -19.906 1.00 97.50 261 MET A CA 1
ATOM 2151 C C . MET A 1 261 ? 12.649 -11.027 -20.351 1.00 97.50 261 MET A C 1
ATOM 2153 O O . MET A 1 261 ? 12.149 -11.587 -21.321 1.00 97.50 261 MET A O 1
ATOM 2157 N N . GLU A 1 262 ? 13.647 -11.583 -19.658 1.00 96.00 262 GLU A N 1
ATOM 2158 C CA . GLU A 1 262 ? 14.135 -12.945 -19.924 1.00 96.00 262 GLU A CA 1
ATOM 2159 C C . GLU A 1 262 ? 13.052 -13.996 -19.660 1.00 96.00 262 GLU A C 1
ATOM 2161 O O . GLU A 1 262 ? 12.756 -14.815 -20.528 1.00 96.00 262 GLU A O 1
ATOM 2166 N N . SER A 1 263 ? 12.397 -13.925 -18.499 1.00 94.56 263 SER A N 1
ATOM 2167 C CA . SER A 1 263 ? 11.282 -14.814 -18.153 1.00 94.56 263 SER A CA 1
ATOM 2168 C C . SER A 1 263 ? 10.132 -14.709 -19.164 1.00 94.56 263 SER A C 1
ATOM 2170 O O . SER A 1 263 ? 9.580 -15.715 -19.614 1.00 94.56 263 SER A O 1
ATOM 2172 N N . MET A 1 264 ? 9.811 -13.489 -19.600 1.00 95.50 264 MET A N 1
ATOM 2173 C CA . MET A 1 264 ? 8.785 -13.249 -20.610 1.00 95.50 264 MET A CA 1
ATOM 2174 C C . MET A 1 264 ? 9.174 -13.809 -21.986 1.00 95.50 264 MET A C 1
ATOM 2176 O O . MET A 1 264 ? 8.319 -14.378 -22.664 1.00 95.50 264 MET A O 1
ATOM 2180 N N . ARG A 1 265 ? 10.452 -13.718 -22.381 1.00 95.12 265 ARG A N 1
ATOM 2181 C CA . ARG A 1 265 ? 10.964 -14.338 -23.616 1.00 95.12 265 ARG A CA 1
ATOM 2182 C C . ARG A 1 265 ? 10.815 -15.853 -23.594 1.00 95.12 265 ARG A C 1
ATOM 2184 O O . ARG A 1 265 ? 10.437 -16.422 -24.611 1.00 95.12 265 ARG A O 1
ATOM 2191 N N . LEU A 1 266 ? 11.098 -16.501 -22.463 1.00 94.25 266 LEU A N 1
ATOM 2192 C CA . LEU A 1 266 ? 10.906 -17.946 -22.318 1.00 94.25 266 LEU A CA 1
ATOM 2193 C C . LEU A 1 266 ? 9.427 -18.319 -22.430 1.00 94.25 266 LEU A C 1
ATOM 2195 O O . LEU A 1 266 ? 9.083 -19.195 -23.212 1.00 94.25 266 LEU A O 1
ATOM 2199 N N . TYR A 1 267 ? 8.550 -17.604 -21.726 1.00 93.88 267 TYR A N 1
ATOM 2200 C CA . TYR A 1 267 ? 7.112 -17.867 -21.761 1.00 93.88 267 TYR A CA 1
ATOM 2201 C C . TYR A 1 267 ? 6.498 -17.687 -23.159 1.00 93.88 267 TYR A C 1
ATOM 2203 O O . TYR A 1 267 ? 5.675 -18.500 -23.574 1.00 93.88 267 TYR A O 1
ATOM 2211 N N . ALA A 1 268 ? 6.903 -16.643 -23.890 1.00 93.25 268 ALA A N 1
ATOM 2212 C CA . ALA A 1 268 ? 6.379 -16.344 -25.224 1.00 93.25 268 ALA A CA 1
ATOM 2213 C C . ALA A 1 268 ? 6.724 -17.422 -26.267 1.00 93.25 268 ALA A C 1
ATOM 2215 O O . ALA A 1 268 ? 5.975 -17.592 -27.222 1.00 93.25 268 ALA A O 1
ATOM 2216 N N . ARG A 1 269 ? 7.814 -18.184 -26.076 1.00 92.06 269 ARG A N 1
ATOM 2217 C CA . ARG A 1 269 ? 8.163 -19.315 -26.961 1.00 92.06 269 ARG A CA 1
ATOM 2218 C C . ARG A 1 269 ? 7.123 -20.429 -26.931 1.00 92.06 269 ARG A C 1
ATOM 2220 O O . ARG A 1 269 ? 6.917 -21.080 -27.945 1.00 92.06 269 ARG A O 1
ATOM 2227 N N . ASP A 1 270 ? 6.481 -20.623 -25.783 1.00 92.81 270 ASP A N 1
ATOM 2228 C CA . ASP A 1 270 ? 5.466 -21.661 -25.593 1.00 92.81 270 ASP A CA 1
ATOM 2229 C C . ASP A 1 270 ? 4.036 -21.126 -25.827 1.00 92.81 270 ASP A C 1
ATOM 2231 O O . ASP A 1 270 ? 3.077 -21.894 -25.795 1.00 92.81 270 ASP A O 1
ATOM 2235 N N . HIS A 1 271 ? 3.878 -19.812 -26.046 1.00 92.06 271 HIS A N 1
ATOM 2236 C CA . HIS A 1 271 ? 2.587 -19.119 -26.137 1.00 92.06 271 HIS A CA 1
ATOM 2237 C C . HIS A 1 271 ? 2.622 -18.009 -27.207 1.00 92.06 271 HIS A C 1
ATOM 2239 O O . HIS A 1 271 ? 2.528 -16.825 -26.880 1.00 92.06 271 HIS A O 1
ATOM 2245 N N . GLU A 1 272 ? 2.759 -18.387 -28.482 1.00 85.50 272 GLU A N 1
ATOM 2246 C CA . GLU A 1 272 ? 2.937 -17.441 -29.603 1.00 85.50 272 GLU A CA 1
ATOM 2247 C C . GLU A 1 272 ? 1.775 -16.437 -29.767 1.00 85.50 272 GLU A C 1
ATOM 2249 O O . GLU A 1 272 ? 2.010 -15.286 -30.128 1.00 85.50 272 GLU A O 1
ATOM 2254 N N . ASP A 1 273 ? 0.543 -16.836 -29.432 1.00 89.62 273 ASP A N 1
ATOM 2255 C CA . ASP A 1 273 ? -0.669 -16.006 -29.568 1.00 89.62 273 ASP A CA 1
ATOM 2256 C C . ASP A 1 273 ? -1.011 -15.181 -28.309 1.00 89.62 273 ASP A C 1
ATOM 2258 O O . ASP A 1 273 ? -2.114 -14.641 -28.182 1.00 89.62 273 ASP A O 1
ATOM 2262 N N . TYR A 1 274 ? -0.105 -15.101 -27.330 1.00 94.06 274 TYR A N 1
ATOM 2263 C CA . TYR A 1 274 ? -0.364 -14.351 -26.103 1.00 94.06 274 TYR A CA 1
ATOM 2264 C C . TYR A 1 274 ? -0.431 -12.835 -26.363 1.00 94.06 274 TYR A C 1
ATOM 2266 O O . TYR A 1 274 ? 0.534 -12.216 -26.810 1.00 94.06 274 TYR A O 1
ATOM 2274 N N . ASP A 1 275 ? -1.559 -12.214 -26.004 1.00 94.94 275 ASP A N 1
ATOM 2275 C CA . ASP A 1 275 ? -1.721 -10.759 -26.055 1.00 94.94 275 ASP A CA 1
ATOM 2276 C C . ASP A 1 275 ? -1.050 -10.089 -24.833 1.00 94.94 275 ASP A C 1
ATOM 2278 O O . ASP A 1 275 ? -1.515 -10.282 -23.698 1.00 94.94 275 ASP A O 1
ATOM 2282 N N . PRO A 1 276 ? -0.015 -9.241 -25.023 1.00 95.81 276 PRO A N 1
ATOM 2283 C CA . PRO A 1 276 ? 0.691 -8.569 -23.932 1.00 95.81 276 PRO A CA 1
ATOM 2284 C C . PRO A 1 276 ? -0.172 -7.593 -23.114 1.00 95.81 276 PRO A C 1
ATOM 2286 O O . PRO A 1 276 ? 0.240 -7.200 -22.017 1.00 95.81 276 PRO A O 1
ATOM 2289 N N . GLN A 1 277 ? -1.360 -7.213 -23.599 1.00 96.06 277 GLN A N 1
ATOM 2290 C CA . GLN A 1 277 ? -2.326 -6.396 -22.856 1.00 96.06 277 GLN A CA 1
ATOM 2291 C C . GLN A 1 277 ? -3.150 -7.203 -21.848 1.00 96.06 277 GLN A C 1
ATOM 2293 O O . GLN A 1 277 ? -3.683 -6.633 -20.894 1.00 96.06 277 GLN A O 1
ATOM 2298 N N . THR A 1 278 ? -3.243 -8.520 -22.025 1.00 95.44 278 THR A N 1
ATOM 2299 C CA . THR A 1 278 ? -3.985 -9.393 -21.112 1.00 95.44 278 THR A CA 1
ATOM 2300 C C . THR A 1 278 ? -3.151 -9.751 -19.882 1.00 95.44 278 THR A C 1
ATOM 2302 O O . THR A 1 278 ? -1.924 -9.640 -19.884 1.00 95.44 278 THR A O 1
ATOM 2305 N N . VAL A 1 279 ? -3.813 -10.128 -18.786 1.00 93.19 279 VAL A N 1
ATOM 2306 C CA . VAL A 1 279 ? -3.142 -10.569 -17.555 1.00 93.19 279 VAL A CA 1
ATOM 2307 C C . VAL A 1 279 ? -2.954 -12.085 -17.611 1.00 93.19 279 VAL A C 1
ATOM 2309 O O . VAL A 1 279 ? -3.923 -12.824 -17.781 1.00 93.19 279 VAL A O 1
ATOM 2312 N N . ARG A 1 280 ? -1.710 -12.557 -17.446 1.00 90.88 280 ARG A N 1
ATOM 2313 C CA . ARG A 1 280 ? -1.396 -13.997 -17.378 1.00 90.88 280 ARG A CA 1
ATOM 2314 C C . ARG A 1 280 ? -2.006 -14.642 -16.142 1.00 90.88 280 ARG A C 1
ATOM 2316 O O . ARG A 1 280 ? -2.060 -14.028 -15.077 1.00 90.88 280 ARG A O 1
ATOM 2323 N N . LEU A 1 281 ? -2.350 -15.924 -16.257 1.00 85.62 281 LEU A N 1
ATOM 2324 C CA . LEU A 1 281 ? -2.714 -16.750 -15.107 1.00 85.62 281 LEU A CA 1
ATOM 2325 C C . LEU A 1 281 ? -1.608 -16.693 -14.041 1.00 85.62 281 LEU A C 1
ATOM 2327 O O . LEU A 1 281 ? -0.435 -16.910 -14.335 1.00 85.62 281 LEU A O 1
ATOM 2331 N N . GLY A 1 282 ? -1.991 -16.365 -12.806 1.00 83.44 282 GLY A N 1
ATOM 2332 C CA . GLY A 1 282 ? -1.067 -16.220 -11.678 1.00 83.44 282 GLY A CA 1
ATOM 2333 C C . GLY A 1 282 ? -0.321 -14.879 -11.596 1.00 83.44 282 GLY A C 1
ATOM 2334 O O . GLY A 1 282 ? 0.371 -14.656 -10.603 1.00 83.44 282 GLY A O 1
ATOM 2335 N N . SER A 1 283 ? -0.471 -13.981 -12.579 1.00 88.44 283 SER A N 1
ATOM 2336 C CA . SER A 1 283 ? 0.033 -12.599 -12.526 1.00 88.44 283 SER A CA 1
ATOM 2337 C C . SER A 1 283 ? -1.060 -11.626 -12.080 1.00 88.44 283 SER A C 1
ATOM 2339 O O . SER A 1 283 ? -2.250 -11.879 -12.255 1.00 88.44 283 SER A O 1
ATOM 2341 N N . ARG A 1 284 ? -0.646 -10.483 -11.525 1.00 88.00 284 ARG A N 1
ATOM 2342 C CA . ARG A 1 284 ? -1.536 -9.362 -11.171 1.00 88.00 284 ARG A CA 1
ATOM 2343 C C . ARG A 1 284 ? -1.570 -8.271 -12.242 1.00 88.00 284 ARG A C 1
ATOM 2345 O O . ARG A 1 284 ? -2.515 -7.489 -12.280 1.00 88.00 284 ARG A O 1
ATOM 2352 N N . TYR A 1 285 ? -0.553 -8.228 -13.098 1.00 92.31 285 TYR A N 1
ATOM 2353 C CA . TYR A 1 285 ? -0.359 -7.184 -14.098 1.00 92.31 285 TYR A CA 1
ATOM 2354 C C . TYR A 1 285 ? -0.134 -7.795 -15.481 1.00 92.31 285 TYR A C 1
ATOM 2356 O O . TYR A 1 285 ? 0.422 -8.895 -15.616 1.00 92.31 285 TYR A O 1
ATOM 2364 N N . SER A 1 286 ? -0.587 -7.079 -16.511 1.00 95.62 286 SER A N 1
ATOM 2365 C CA . SER A 1 286 ? -0.290 -7.416 -17.902 1.00 95.62 286 SER A CA 1
ATOM 2366 C C . SER A 1 286 ? 1.180 -7.160 -18.218 1.00 95.62 286 SER A C 1
ATOM 2368 O O . SER A 1 286 ? 1.867 -6.425 -17.504 1.00 95.62 286 SER A O 1
ATOM 2370 N N . HIS A 1 287 ? 1.673 -7.732 -19.315 1.00 96.75 287 HIS A N 1
ATOM 2371 C CA . HIS A 1 287 ? 3.059 -7.516 -19.724 1.00 96.75 287 HIS A CA 1
ATOM 2372 C C . HIS A 1 287 ? 3.369 -6.030 -19.946 1.00 96.75 287 HIS A C 1
ATOM 2374 O O . HIS A 1 287 ? 4.378 -5.510 -19.466 1.00 96.75 287 HIS A O 1
ATOM 2380 N N . VAL A 1 288 ? 2.442 -5.320 -20.592 1.00 97.62 288 VAL A N 1
ATOM 2381 C CA . VAL A 1 288 ? 2.567 -3.877 -20.826 1.00 97.62 288 VAL A CA 1
ATOM 2382 C C . VAL A 1 288 ? 2.659 -3.100 -19.511 1.00 97.62 288 VAL A C 1
ATOM 2384 O O . VAL A 1 288 ? 3.488 -2.198 -19.388 1.00 97.62 288 VAL A O 1
ATOM 2387 N N . GLN A 1 289 ? 1.851 -3.453 -18.507 1.00 96.75 289 GLN A N 1
ATOM 2388 C CA . GLN A 1 289 ? 1.902 -2.818 -17.187 1.00 96.75 289 GLN A CA 1
ATOM 2389 C C . GLN A 1 289 ? 3.226 -3.103 -16.465 1.00 96.75 289 GLN A C 1
ATOM 2391 O O . GLN A 1 289 ? 3.824 -2.186 -15.907 1.00 96.75 289 GLN A O 1
ATOM 2396 N N . GLU A 1 290 ? 3.713 -4.342 -16.518 1.00 96.94 290 GLU A N 1
ATOM 2397 C CA . GLU A 1 290 ? 4.978 -4.754 -15.900 1.00 96.94 290 GLU A CA 1
ATOM 2398 C C . GLU A 1 290 ? 6.173 -3.945 -16.439 1.00 96.94 290 GLU A C 1
ATOM 2400 O O . GLU A 1 290 ? 6.993 -3.438 -15.665 1.00 96.94 290 GLU A O 1
ATOM 2405 N N . VAL A 1 291 ? 6.265 -3.771 -17.760 1.00 98.19 291 VAL A N 1
ATOM 2406 C CA . VAL A 1 291 ? 7.326 -2.961 -18.382 1.00 98.19 291 VAL A CA 1
ATOM 2407 C C . VAL A 1 291 ? 7.142 -1.479 -18.050 1.00 98.19 291 VAL A C 1
ATOM 2409 O O . VAL A 1 291 ? 8.086 -0.808 -17.622 1.00 98.19 291 VAL A O 1
ATOM 2412 N N . GLN A 1 292 ? 5.922 -0.955 -18.204 1.00 97.69 292 GLN A N 1
ATOM 2413 C CA . GLN A 1 292 ? 5.650 0.471 -18.043 1.00 97.69 292 GLN A CA 1
ATOM 2414 C C . GLN A 1 292 ? 5.890 0.958 -16.609 1.00 97.69 292 GLN A C 1
ATOM 2416 O O . GLN A 1 292 ? 6.455 2.036 -16.430 1.00 97.69 292 GLN A O 1
ATOM 2421 N N . GLU A 1 293 ? 5.494 0.193 -15.591 1.00 97.69 293 GLU A N 1
ATOM 2422 C CA . GLU A 1 293 ? 5.671 0.587 -14.188 1.00 97.69 293 GLU A CA 1
ATOM 2423 C C . GLU A 1 293 ? 7.149 0.591 -13.771 1.00 97.69 293 GLU A C 1
ATOM 2425 O O . GLU A 1 293 ? 7.592 1.536 -13.113 1.00 97.69 293 GLU A O 1
ATOM 2430 N N . ARG A 1 294 ? 7.955 -0.373 -14.242 1.00 98.12 294 ARG A N 1
ATOM 2431 C CA . ARG A 1 294 ? 9.416 -0.370 -14.023 1.00 98.12 294 ARG A CA 1
ATOM 2432 C C . ARG A 1 294 ? 10.088 0.838 -14.673 1.00 98.12 294 ARG A C 1
ATOM 2434 O O . ARG A 1 294 ? 10.877 1.531 -14.031 1.00 98.12 294 ARG A O 1
ATOM 2441 N N . LEU A 1 295 ? 9.737 1.141 -15.924 1.00 98.19 295 LEU A N 1
ATOM 2442 C CA . LEU A 1 295 ? 10.256 2.313 -16.635 1.00 98.19 295 LEU A CA 1
ATOM 2443 C C . LEU A 1 295 ? 9.806 3.633 -15.990 1.00 98.19 295 LEU A C 1
ATOM 2445 O O . LEU A 1 295 ? 10.597 4.573 -15.871 1.00 98.19 295 LEU A O 1
ATOM 2449 N N . ASN A 1 296 ? 8.551 3.717 -15.543 1.00 97.69 296 ASN A N 1
ATOM 2450 C CA . ASN A 1 296 ? 8.032 4.877 -14.821 1.00 97.69 296 ASN A CA 1
ATOM 2451 C C . ASN A 1 296 ? 8.800 5.105 -13.516 1.00 97.69 296 ASN A C 1
ATOM 2453 O O . ASN A 1 296 ? 9.159 6.244 -13.220 1.00 97.69 296 ASN A O 1
ATOM 2457 N N . PHE A 1 297 ? 9.081 4.039 -12.765 1.00 98.19 297 PHE A N 1
ATOM 2458 C CA . PHE A 1 297 ? 9.844 4.130 -11.527 1.00 98.19 297 PHE A CA 1
ATOM 2459 C C . PHE A 1 297 ? 11.296 4.552 -11.770 1.00 98.19 297 PHE A C 1
ATOM 2461 O O . PHE A 1 297 ? 11.776 5.474 -11.117 1.00 98.19 297 PHE A O 1
ATOM 2468 N N . LEU A 1 298 ? 11.977 3.977 -12.767 1.00 98.06 298 LEU A N 1
ATOM 2469 C CA . LEU A 1 298 ? 13.320 4.429 -13.152 1.00 98.06 298 LEU A CA 1
ATOM 2470 C C . LEU A 1 298 ? 13.325 5.915 -13.524 1.00 98.06 298 LEU A C 1
ATOM 2472 O O . LEU A 1 298 ? 14.189 6.664 -13.081 1.00 98.06 298 LEU A O 1
ATOM 2476 N N . ARG A 1 299 ? 12.330 6.374 -14.292 1.00 96.88 299 ARG A N 1
ATOM 2477 C CA . ARG A 1 299 ? 12.200 7.795 -14.635 1.00 96.88 299 ARG A CA 1
ATOM 2478 C C . ARG A 1 299 ? 11.995 8.668 -13.398 1.00 96.88 299 ARG A C 1
ATOM 2480 O O . ARG A 1 299 ? 12.566 9.752 -13.342 1.00 96.88 299 ARG A O 1
ATOM 2487 N N . PHE A 1 300 ? 11.189 8.212 -12.440 1.00 96.56 300 PHE A N 1
ATOM 2488 C CA . PHE A 1 300 ? 10.996 8.895 -11.163 1.00 96.56 300 PHE A CA 1
ATOM 2489 C C . PHE A 1 300 ? 12.325 9.049 -10.416 1.00 96.56 300 PHE A C 1
ATOM 2491 O O . PHE A 1 300 ? 12.683 10.166 -10.064 1.00 96.56 300 PHE A O 1
ATOM 2498 N N . LEU A 1 301 ? 13.114 7.980 -10.275 1.00 96.75 301 LEU A N 1
ATOM 2499 C CA . LEU A 1 301 ? 14.432 8.054 -9.632 1.00 96.75 301 LEU A CA 1
ATOM 2500 C C . LEU A 1 301 ? 15.366 9.056 -10.320 1.00 96.75 301 LEU A C 1
ATOM 2502 O O . LEU A 1 301 ? 16.008 9.863 -9.653 1.00 96.75 301 LEU A O 1
ATOM 2506 N N . LEU A 1 302 ? 15.430 9.021 -11.652 1.00 95.38 302 LEU A N 1
ATOM 2507 C CA . LEU A 1 302 ? 16.297 9.908 -12.430 1.00 95.38 302 LEU A CA 1
ATOM 2508 C C . LEU A 1 302 ? 15.872 11.376 -12.310 1.00 95.38 302 LEU A C 1
ATOM 2510 O O . LEU A 1 302 ? 16.710 12.248 -12.098 1.00 95.38 302 LEU A O 1
ATOM 2514 N N . LYS A 1 303 ? 14.569 11.654 -12.410 1.00 93.44 303 LYS A N 1
ATOM 2515 C CA . LYS A 1 303 ? 14.045 13.021 -12.400 1.00 93.44 303 LYS A CA 1
ATOM 2516 C C . LYS A 1 303 ? 13.979 13.603 -10.987 1.00 93.44 303 LYS A C 1
ATOM 2518 O O . LYS A 1 303 ? 14.586 14.638 -10.725 1.00 93.44 303 LYS A O 1
ATOM 2523 N N . ASP A 1 304 ? 13.251 12.949 -10.089 1.00 92.44 304 ASP A N 1
ATOM 2524 C CA . ASP A 1 304 ? 12.995 13.442 -8.733 1.00 92.44 304 ASP A CA 1
ATOM 2525 C C . ASP A 1 304 ? 14.217 13.268 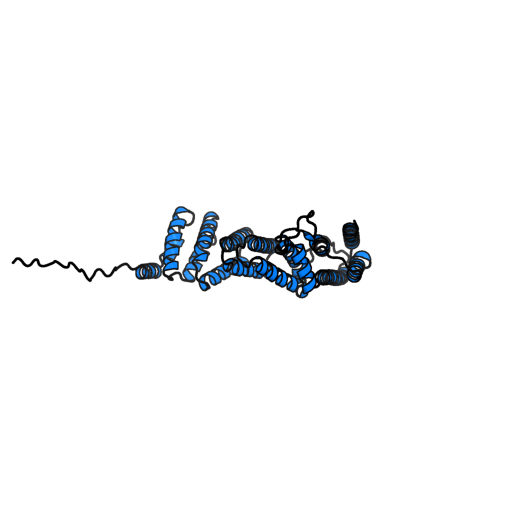-7.825 1.00 92.44 304 ASP A C 1
ATOM 2527 O O . ASP A 1 304 ? 14.436 14.076 -6.925 1.00 92.44 304 ASP A O 1
ATOM 2531 N N . GLY A 1 305 ? 15.042 12.249 -8.079 1.00 91.81 305 GLY A N 1
ATOM 2532 C CA . GLY A 1 305 ? 16.318 12.058 -7.392 1.00 91.81 305 GLY A CA 1
ATOM 2533 C C . GLY A 1 305 ? 17.473 12.866 -7.971 1.00 91.81 305 GLY A C 1
ATOM 2534 O O . GLY A 1 305 ? 18.545 12.879 -7.373 1.00 91.81 305 GLY A O 1
ATOM 2535 N N . GLN A 1 306 ? 17.284 13.534 -9.116 1.00 91.38 306 GLN A N 1
ATOM 2536 C CA . GLN A 1 306 ? 18.357 14.226 -9.846 1.00 91.38 306 GLN A CA 1
ATOM 2537 C C . GLN A 1 306 ? 19.548 13.294 -10.142 1.00 91.38 306 GLN A C 1
ATOM 2539 O O . GLN A 1 306 ? 20.713 13.692 -10.084 1.00 91.38 306 GLN A O 1
ATOM 2544 N N . LEU A 1 307 ? 19.239 12.027 -10.428 1.00 93.38 307 LEU A N 1
ATOM 2545 C CA . LEU A 1 307 ? 20.215 10.974 -10.674 1.00 93.38 307 LEU A CA 1
ATOM 2546 C C . LEU A 1 307 ? 20.539 10.862 -12.163 1.00 93.38 307 LEU A C 1
ATOM 2548 O O . LEU A 1 307 ? 19.722 11.163 -13.034 1.00 93.38 307 LEU A O 1
ATOM 2552 N N . TRP A 1 308 ? 21.723 10.331 -12.453 1.00 92.38 308 TRP A N 1
ATOM 2553 C CA . TRP A 1 308 ? 22.157 10.041 -13.814 1.00 92.38 308 TRP A CA 1
ATOM 2554 C C . TRP A 1 308 ? 21.963 8.568 -14.151 1.00 92.38 308 TRP A C 1
ATOM 2556 O O . TRP A 1 308 ? 22.290 7.682 -13.359 1.00 92.38 308 TRP A O 1
ATOM 2566 N N . LEU A 1 309 ? 21.483 8.300 -15.365 1.00 94.38 309 LEU A N 1
ATOM 2567 C CA . LEU A 1 309 ? 21.464 6.946 -15.899 1.00 94.38 309 LEU A CA 1
ATOM 2568 C C . LEU A 1 309 ? 22.850 6.611 -16.452 1.00 94.38 309 LEU A C 1
ATOM 2570 O O . LEU A 1 309 ? 23.243 7.083 -17.518 1.00 94.38 309 LEU A O 1
ATOM 2574 N N . CYS A 1 310 ? 23.590 5.783 -15.725 1.00 94.38 310 CYS A N 1
ATOM 2575 C CA . CYS A 1 310 ? 24.910 5.349 -16.153 1.00 94.38 310 CYS A CA 1
ATOM 2576 C C . CYS A 1 310 ? 24.837 4.437 -17.392 1.00 94.38 310 CYS A C 1
ATOM 2578 O O . CYS A 1 310 ? 23.870 3.701 -17.616 1.00 94.38 310 CYS A O 1
ATOM 2580 N N . ALA A 1 311 ? 25.902 4.467 -18.201 1.00 95.44 311 ALA A N 1
ATOM 2581 C CA . ALA A 1 311 ? 25.970 3.737 -19.466 1.00 95.44 311 ALA A CA 1
ATOM 2582 C C . ALA A 1 311 ? 25.695 2.219 -19.355 1.00 95.44 311 ALA A C 1
ATOM 2584 O O . ALA A 1 311 ? 25.043 1.697 -20.259 1.00 95.44 311 ALA A O 1
ATOM 2585 N N . PRO A 1 312 ? 26.140 1.487 -18.309 1.00 96.44 312 PRO A N 1
ATOM 2586 C CA . PRO A 1 312 ? 25.824 0.063 -18.167 1.00 96.44 312 PRO A CA 1
ATOM 2587 C C . PRO A 1 312 ? 24.318 -0.207 -18.059 1.00 96.44 312 PRO A C 1
ATOM 2589 O O . PRO A 1 312 ? 23.792 -1.017 -18.819 1.00 96.44 312 PRO A O 1
ATOM 2592 N N . GLN A 1 313 ? 23.614 0.525 -17.191 1.00 96.69 313 GLN A N 1
ATOM 2593 C CA . GLN A 1 313 ? 22.170 0.388 -16.985 1.00 96.69 313 GLN A CA 1
ATOM 2594 C C . GLN A 1 313 ? 21.401 0.818 -18.237 1.00 96.69 313 GLN A C 1
ATOM 2596 O O . GLN A 1 313 ? 20.472 0.132 -18.655 1.00 96.69 313 GLN A O 1
ATOM 2601 N N . ALA A 1 314 ? 21.830 1.899 -18.900 1.00 96.56 314 ALA A N 1
ATOM 2602 C CA . ALA A 1 314 ? 21.251 2.295 -20.180 1.00 96.56 314 ALA A CA 1
ATOM 2603 C C . ALA A 1 314 ? 21.406 1.186 -21.240 1.00 96.56 314 ALA A C 1
ATOM 2605 O O . ALA A 1 314 ? 20.441 0.797 -21.886 1.00 96.56 314 ALA A O 1
ATOM 2606 N N . LYS A 1 315 ? 22.604 0.616 -21.402 1.00 96.75 315 LYS A N 1
ATOM 2607 C CA . LYS A 1 315 ? 22.819 -0.483 -22.357 1.00 96.75 315 LYS A CA 1
ATOM 2608 C C . LYS A 1 315 ? 21.979 -1.710 -22.016 1.00 96.75 315 LYS A C 1
ATOM 2610 O O . LYS A 1 315 ? 21.474 -2.362 -22.921 1.00 96.75 315 LYS A O 1
ATOM 2615 N N . GLN A 1 316 ? 21.813 -2.019 -20.734 1.00 97.50 316 GLN A N 1
ATOM 2616 C CA . GLN A 1 316 ? 21.008 -3.149 -20.283 1.00 97.50 316 GLN A CA 1
ATOM 2617 C C . GLN A 1 316 ? 19.526 -2.981 -20.638 1.00 97.50 316 GLN A C 1
ATOM 2619 O O . GLN A 1 316 ? 18.947 -3.891 -21.229 1.00 97.50 316 GLN A O 1
ATOM 2624 N N . ILE A 1 317 ? 18.938 -1.816 -20.339 1.00 97.69 317 ILE A N 1
ATOM 2625 C CA . ILE A 1 317 ? 17.535 -1.506 -20.662 1.00 97.69 317 ILE A CA 1
ATOM 2626 C C . ILE A 1 317 ? 17.321 -1.525 -22.180 1.00 97.69 317 ILE A C 1
ATOM 2628 O O . ILE A 1 317 ? 16.385 -2.151 -22.675 1.00 97.69 317 ILE A O 1
ATOM 2632 N N . TRP A 1 318 ? 18.229 -0.901 -22.935 1.00 98.06 318 TRP A N 1
ATOM 2633 C CA . TRP A 1 318 ? 18.197 -0.932 -24.396 1.00 98.06 318 TRP A CA 1
ATOM 2634 C C . TRP A 1 318 ? 18.256 -2.363 -24.939 1.00 98.06 318 TRP A C 1
ATOM 2636 O O . TRP A 1 318 ? 17.444 -2.762 -25.774 1.00 98.06 318 TRP A O 1
ATOM 2646 N N . LYS A 1 319 ? 19.182 -3.176 -24.426 1.00 97.69 319 LYS A N 1
ATOM 2647 C CA . LYS A 1 319 ? 19.344 -4.563 -24.856 1.00 97.69 319 LYS A CA 1
ATOM 2648 C C . LYS A 1 319 ? 18.088 -5.393 -24.589 1.00 97.69 319 LYS A C 1
ATOM 2650 O O . LYS A 1 319 ? 17.734 -6.212 -25.436 1.00 97.69 319 LYS A O 1
ATOM 2655 N N . CYS A 1 320 ? 17.425 -5.227 -23.442 1.00 97.44 320 CYS A N 1
ATOM 2656 C CA . CYS A 1 320 ? 16.273 -6.061 -23.091 1.00 97.44 320 CYS A CA 1
ATOM 2657 C C . CYS A 1 320 ? 14.946 -5.605 -23.718 1.00 97.44 320 CYS A C 1
ATOM 2659 O O . CYS A 1 320 ? 14.102 -6.467 -23.941 1.00 97.44 320 CYS A O 1
ATOM 2661 N N . LEU A 1 321 ? 14.771 -4.315 -24.039 1.00 97.88 321 LEU A N 1
ATOM 2662 C CA . LEU A 1 321 ? 13.517 -3.793 -24.603 1.00 97.88 321 LEU A CA 1
ATOM 2663 C C . LEU A 1 321 ? 13.583 -3.386 -26.084 1.00 97.88 321 LEU A C 1
ATOM 2665 O O . LEU A 1 321 ? 12.549 -3.373 -26.744 1.00 97.88 321 LEU A O 1
ATOM 2669 N N . ALA A 1 322 ? 14.754 -3.031 -26.623 1.00 97.19 322 ALA A N 1
ATOM 2670 C CA . ALA A 1 322 ? 14.899 -2.635 -28.029 1.00 97.19 322 ALA A CA 1
ATOM 2671 C C . ALA A 1 322 ? 15.451 -3.780 -28.890 1.00 97.19 322 ALA A C 1
ATOM 2673 O O . ALA A 1 322 ? 14.812 -4.199 -29.862 1.00 97.19 322 ALA A O 1
ATOM 2674 N N . GLU A 1 323 ? 16.626 -4.302 -28.523 1.00 97.00 323 GLU A N 1
ATOM 2675 C CA . GLU A 1 323 ? 17.309 -5.359 -29.284 1.00 97.00 323 GLU A CA 1
ATOM 2676 C C . GLU A 1 323 ? 16.606 -6.709 -29.120 1.00 97.00 323 GLU A C 1
ATOM 2678 O O . GLU A 1 323 ? 16.245 -7.339 -30.112 1.00 97.00 323 GLU A O 1
ATOM 2683 N N . ASN A 1 324 ? 16.352 -7.113 -27.870 1.00 96.00 324 ASN A N 1
ATOM 2684 C CA . ASN A 1 324 ? 15.747 -8.400 -27.510 1.00 96.00 324 ASN A CA 1
ATOM 2685 C C . ASN A 1 324 ? 14.307 -8.244 -26.994 1.00 96.00 324 ASN A C 1
ATOM 2687 O O . ASN A 1 324 ? 13.913 -8.910 -26.032 1.00 96.00 324 ASN A O 1
ATOM 2691 N N . ALA A 1 325 ? 13.555 -7.335 -27.616 1.00 96.38 325 ALA A N 1
ATOM 2692 C CA . ALA A 1 325 ? 12.124 -7.158 -27.386 1.00 96.38 325 ALA A CA 1
ATOM 2693 C C . ALA A 1 325 ? 11.362 -8.479 -27.575 1.00 96.38 325 ALA A C 1
ATOM 2695 O O . ALA A 1 325 ? 11.669 -9.229 -28.504 1.00 96.38 325 ALA A O 1
ATOM 2696 N N . VAL A 1 326 ? 10.362 -8.737 -26.729 1.00 95.62 326 VAL A N 1
ATOM 2697 C CA . VAL A 1 326 ? 9.439 -9.867 -26.911 1.00 95.62 326 VAL A CA 1
ATOM 2698 C C . VAL A 1 326 ? 8.327 -9.447 -27.869 1.00 95.62 326 VAL A C 1
ATOM 2700 O O . VAL A 1 326 ? 8.028 -10.153 -28.827 1.00 95.62 326 VAL A O 1
ATOM 2703 N N . TYR A 1 327 ? 7.763 -8.261 -27.640 1.00 96.06 327 TYR A N 1
ATOM 2704 C CA . TYR A 1 327 ? 6.642 -7.703 -28.387 1.00 96.06 327 TYR A CA 1
ATOM 2705 C C . TYR A 1 327 ? 6.995 -6.342 -28.995 1.00 96.06 327 TYR A C 1
ATOM 2707 O O . TYR A 1 327 ? 7.924 -5.652 -28.569 1.00 96.06 327 TYR A O 1
ATOM 2715 N N . LEU A 1 328 ? 6.212 -5.908 -29.988 1.00 95.06 328 LEU A N 1
ATOM 2716 C CA . LEU A 1 328 ? 6.391 -4.592 -30.615 1.00 95.06 328 LEU A CA 1
ATOM 2717 C C . LEU A 1 328 ? 6.251 -3.444 -29.598 1.00 95.06 328 LEU A C 1
ATOM 2719 O O . LEU A 1 328 ? 7.022 -2.483 -29.651 1.00 95.06 328 LEU A O 1
ATOM 2723 N N . CYS A 1 329 ? 5.323 -3.576 -28.643 1.00 96.69 329 CYS A N 1
ATOM 2724 C CA . CYS A 1 329 ? 5.091 -2.577 -27.601 1.00 96.69 329 CYS A CA 1
ATOM 2725 C C . CYS A 1 329 ? 6.320 -2.328 -26.712 1.00 96.69 329 CYS A C 1
ATOM 2727 O O . CYS A 1 329 ? 6.457 -1.231 -26.175 1.00 96.69 329 CYS A O 1
ATOM 2729 N N . ASP A 1 330 ? 7.240 -3.289 -26.595 1.00 97.69 330 ASP A N 1
ATOM 2730 C CA . ASP A 1 330 ? 8.449 -3.156 -25.772 1.00 97.69 330 ASP A CA 1
ATOM 2731 C C . ASP A 1 330 ? 9.406 -2.142 -26.394 1.00 97.69 330 ASP A C 1
ATOM 2733 O O . ASP A 1 330 ? 9.933 -1.263 -25.708 1.00 97.69 330 ASP A O 1
ATOM 2737 N N . ARG A 1 331 ? 9.567 -2.214 -27.723 1.00 97.75 331 ARG A N 1
ATOM 2738 C CA . ARG A 1 331 ? 10.386 -1.268 -28.491 1.00 97.75 331 ARG A CA 1
ATOM 2739 C C . ARG A 1 331 ? 9.798 0.130 -28.420 1.00 97.75 331 ARG A C 1
ATOM 2741 O O . ARG A 1 331 ? 10.524 1.093 -28.181 1.00 97.75 331 ARG A O 1
ATOM 2748 N N . GLU A 1 332 ? 8.483 0.238 -28.587 1.00 96.94 332 GLU A N 1
ATOM 2749 C CA . GLU A 1 332 ? 7.771 1.511 -28.475 1.00 96.94 332 GLU A CA 1
ATOM 2750 C C . GLU A 1 332 ? 7.930 2.121 -27.079 1.00 96.94 332 GLU A C 1
ATOM 2752 O O . GLU A 1 332 ? 8.269 3.302 -26.957 1.00 96.94 332 GLU A O 1
ATOM 2757 N N . ALA A 1 333 ? 7.748 1.320 -26.024 1.00 97.12 333 ALA A N 1
ATOM 2758 C CA . ALA A 1 333 ? 7.947 1.745 -24.644 1.00 97.12 333 ALA A CA 1
ATOM 2759 C C . ALA A 1 333 ? 9.395 2.193 -24.398 1.00 97.12 333 ALA A C 1
ATOM 2761 O O . ALA A 1 333 ? 9.612 3.261 -23.822 1.00 97.12 333 ALA A O 1
ATOM 2762 N N . CYS A 1 334 ? 10.378 1.437 -24.897 1.00 97.81 334 CYS A N 1
ATOM 2763 C CA . CYS A 1 334 ? 11.799 1.762 -24.800 1.00 97.81 334 CYS A CA 1
ATOM 2764 C C . CYS A 1 334 ? 12.127 3.101 -25.466 1.00 97.81 334 CYS A C 1
ATOM 2766 O O . CYS A 1 334 ? 12.666 4.002 -24.819 1.00 97.81 334 CYS A O 1
ATOM 2768 N N . PHE A 1 335 ? 11.769 3.275 -26.741 1.00 97.19 335 PHE A N 1
ATOM 2769 C CA . PHE A 1 335 ? 12.061 4.506 -27.476 1.00 97.19 335 PHE A CA 1
ATOM 2770 C C . PHE A 1 335 ? 11.367 5.716 -26.854 1.00 97.19 335 PHE A C 1
ATOM 2772 O O . PHE A 1 335 ? 12.005 6.749 -26.652 1.00 97.19 335 PHE A O 1
ATOM 2779 N N . LYS A 1 336 ? 10.094 5.572 -26.467 1.00 96.62 336 LYS A N 1
ATOM 2780 C CA . LYS A 1 336 ? 9.334 6.618 -25.772 1.00 96.62 336 LYS A CA 1
ATOM 2781 C C . LYS A 1 336 ? 9.939 6.974 -24.415 1.00 96.62 336 LYS A C 1
ATOM 2783 O O . LYS A 1 336 ? 9.813 8.113 -23.965 1.00 96.62 336 LYS A O 1
ATOM 2788 N N . TRP A 1 337 ? 10.541 6.012 -23.723 1.00 97.00 337 TRP A N 1
ATOM 2789 C CA . TRP A 1 337 ? 11.189 6.250 -22.441 1.00 97.00 337 TRP A CA 1
ATOM 2790 C C . TRP A 1 337 ? 12.507 7.009 -22.612 1.00 97.00 337 TRP A C 1
ATOM 2792 O O . TRP A 1 337 ? 12.667 8.063 -22.001 1.00 97.00 337 TRP A O 1
ATOM 2802 N N . TYR A 1 338 ? 13.390 6.568 -23.515 1.00 95.81 338 TYR A N 1
ATOM 2803 C CA . TYR A 1 338 ? 14.640 7.277 -23.816 1.00 95.81 338 TYR A CA 1
ATOM 2804 C C . TYR A 1 338 ? 14.412 8.682 -24.370 1.00 95.81 338 TYR A C 1
ATOM 2806 O O . TYR A 1 338 ? 15.099 9.618 -23.963 1.00 95.81 338 TYR A O 1
ATOM 2814 N N . SER A 1 339 ? 13.423 8.866 -25.251 1.00 93.81 339 SER A N 1
ATOM 2815 C CA . SER A 1 339 ? 13.116 10.188 -25.807 1.00 93.81 339 SER A CA 1
ATOM 2816 C C . SER A 1 339 ? 12.709 11.188 -24.722 1.00 93.81 339 SER A C 1
ATOM 2818 O O . SER A 1 339 ? 13.009 12.369 -24.834 1.00 93.81 339 SER A O 1
ATOM 2820 N N . LYS A 1 340 ? 12.050 10.719 -23.654 1.00 91.75 340 LYS A N 1
ATOM 2821 C CA . LYS A 1 340 ? 11.650 11.531 -22.493 1.00 91.75 340 LYS A CA 1
ATOM 2822 C C . LYS A 1 340 ? 12.774 11.791 -21.486 1.00 91.75 340 LYS A C 1
ATOM 2824 O O . LYS A 1 340 ? 12.533 12.530 -20.534 1.00 91.75 340 LYS A O 1
ATOM 2829 N N . LEU A 1 341 ? 13.915 11.113 -21.617 1.00 86.81 341 LEU A N 1
ATOM 2830 C CA . LEU A 1 341 ? 15.102 11.334 -20.786 1.00 86.81 341 LEU A CA 1
ATOM 2831 C C . LEU A 1 341 ? 16.123 12.246 -21.472 1.00 86.81 341 LEU A C 1
ATOM 2833 O O . LEU A 1 341 ? 16.889 12.908 -20.784 1.00 86.81 341 LEU A O 1
ATOM 2837 N N . MET A 1 342 ? 16.161 12.242 -22.809 1.00 76.00 342 MET A N 1
ATOM 2838 C CA . MET A 1 342 ? 17.099 13.047 -23.601 1.00 76.00 342 MET A CA 1
ATOM 2839 C C . MET A 1 342 ? 16.577 14.441 -23.974 1.00 76.00 342 MET A C 1
ATOM 2841 O O . MET A 1 342 ? 17.370 15.269 -24.419 1.00 76.00 342 MET A O 1
ATOM 2845 N N . GLY A 1 343 ? 15.272 14.685 -23.839 1.00 56.56 343 GLY A N 1
ATOM 2846 C CA . GLY A 1 343 ? 14.655 16.007 -23.973 1.00 56.56 343 GLY A CA 1
ATOM 2847 C C . GLY A 1 343 ? 14.262 16.546 -22.614 1.00 56.56 343 GLY A C 1
ATOM 2848 O O . GLY A 1 343 ? 14.466 17.760 -22.406 1.00 56.56 343 GLY A O 1
#

InterPro domains:
  IPR016024 Armadillo-type fold [SSF48371] (43-223)
  IPR056850 UBP34/UBP24/USP9X/USP9Y-like, ARM repeat region [PF25010] (2-343)

Sequence (343 aa):
SVSYYTHRHGNPEEEEWLTAERMAEWIQQNNILSIVLRDSL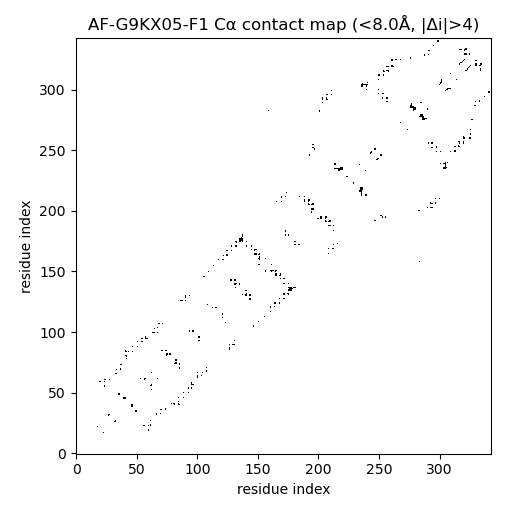HQPQYVEKLEKILRFVIKEKALTLQDLDNIWAAQAGKHEAIVKNVHDLLAKLAWDFSPEQLDHLFDCFKASWTNASKKQREKLLELIRRLAEDDKDGVMAHKVLNLLWNLAHSDDVPVDIMDLALSAHIKILDYSCSQDRDTQKIQWIDRFIEELRTNDKWVIPALKQIREICSLFGEAPQNLSQTQRSPHVFYRHDLINQLQHNHALVTLVAENLATYMESMRLYARDHEDYDPQTVRLGSRYSHVQEVQERLNFLRFLLKDGQLWLCAPQAKQIWKCLAENAVYLCDREACFKWYSKLMG

Foldseek 3Di:
DDDDDDPPPPPVPPPVPDDLLVVLVVCVVVVVLLVLLQDDLLPLVSLVVVLVVVLSNLVSVSQDLVSVVSLLCSPPPDDPSSVVSSLVSCLVCVVSDDPVSNVSVLVSLVVCQLVDDPVVLLVSLVSLLSNLLPDAACPSVVVSLVSLVVVLPDPSDDPVSNVSSLVSNLVSLLRHNHPCSLVVLVVVLVVLLVCLVPPLQSVLVSLVSNLSSLVSFAADPPPDDPVRDDPPHDGSLNVLVVCCVVRVVLQSLLVSLLVVLVVVLVVCVVPVPDDQCDADVVHPHGNLSVLLSSLVSSVCSCVRNVDDDDPVSLVSLCCSQCVVNPDPVSNVSNVVSVVVVVD

Radius of gyration: 28.65 Å; Cα contacts (8 Å, |Δi|>4): 293; chains: 1; bounding box: 57×51×115 Å

Nearest PDB structures (foldseek):
  7yxy-assembly1_A  TM=9.608E-01  e=7.347E-30  Homo sapiens
  7yxx-assembly1_C  TM=9.600E-01  e=6.693E-29  Homo sapiens
  5gm6-assembly1_G  TM=4.526E-01  e=2.275E-01  Saccharomyces cerevisiae S288C
  7z8r-assembly1_D  TM=3.643E-01  e=2.696E-01  Homo sapiens
  6ylh-assembly1_K  TM=4.378E-01  e=6.045E-01  Saccharomyces cerevisiae